Protein AF-A0A6G6SJK9-F1 (afdb_monomer_lite)

Structure (mmCIF, N/CA/C/O backbone):
data_AF-A0A6G6SJK9-F1
#
_entry.id   AF-A0A6G6SJK9-F1
#
loop_
_atom_site.group_PDB
_atom_site.id
_atom_site.type_symbol
_atom_site.label_atom_id
_atom_site.label_alt_id
_atom_site.label_comp_id
_atom_site.label_asym_id
_atom_site.label_entity_id
_atom_site.label_seq_id
_atom_site.pdbx_PDB_ins_code
_atom_site.Cartn_x
_atom_site.Cartn_y
_atom_site.Cartn_z
_atom_site.occupancy
_atom_site.B_iso_or_equiv
_atom_site.auth_seq_id
_atom_site.auth_comp_id
_atom_site.auth_asym_id
_atom_site.auth_atom_id
_atom_site.pdbx_PDB_model_num
ATOM 1 N N . MET A 1 1 ? 54.334 -7.057 37.866 1.00 41.31 1 MET A N 1
ATOM 2 C CA . MET A 1 1 ? 53.106 -7.374 37.100 1.00 41.31 1 MET A CA 1
ATOM 3 C C . MET A 1 1 ? 52.087 -6.266 37.340 1.00 41.31 1 MET A C 1
ATOM 5 O O . MET A 1 1 ? 51.627 -6.105 38.462 1.00 41.31 1 MET A O 1
ATOM 9 N N . ARG A 1 2 ? 51.846 -5.423 36.328 1.00 34.28 2 ARG A N 1
ATOM 10 C CA . ARG A 1 2 ? 50.983 -4.227 36.388 1.00 34.28 2 ARG A CA 1
ATOM 11 C C . ARG A 1 2 ? 49.515 -4.668 36.289 1.00 34.28 2 ARG A C 1
ATOM 13 O O . ARG A 1 2 ? 49.154 -5.308 35.308 1.00 34.28 2 ARG A O 1
ATOM 20 N N . LYS A 1 3 ? 48.688 -4.354 37.291 1.00 34.94 3 LYS A N 1
ATOM 21 C CA . LYS A 1 3 ? 47.237 -4.596 37.250 1.00 34.94 3 LYS A CA 1
ATOM 22 C C . LYS A 1 3 ? 46.576 -3.489 36.426 1.00 34.94 3 LYS A C 1
ATOM 24 O O . LYS A 1 3 ? 46.643 -2.326 36.810 1.00 34.94 3 LYS A O 1
ATOM 29 N N . VAL A 1 4 ? 45.975 -3.850 35.296 1.00 38.03 4 VAL A N 1
ATOM 30 C CA . VAL A 1 4 ? 45.120 -2.963 34.497 1.00 38.03 4 VAL A CA 1
ATOM 31 C C . VAL A 1 4 ? 43.689 -3.166 34.984 1.00 38.03 4 VAL A C 1
ATOM 33 O O . VAL A 1 4 ? 43.166 -4.274 34.910 1.00 38.03 4 VAL A O 1
ATOM 36 N N . ILE A 1 5 ? 43.081 -2.115 35.530 1.00 41.34 5 ILE A N 1
ATOM 37 C CA . ILE A 1 5 ? 41.662 -2.095 35.896 1.00 41.34 5 ILE A CA 1
ATOM 38 C C . ILE A 1 5 ? 40.905 -1.591 34.668 1.00 41.34 5 ILE A C 1
ATOM 40 O O . ILE A 1 5 ? 41.043 -0.432 34.285 1.00 41.34 5 ILE A O 1
ATOM 44 N N . LEU A 1 6 ? 40.151 -2.482 34.025 1.00 32.81 6 LEU A N 1
ATOM 45 C CA . LEU A 1 6 ? 39.285 -2.158 32.897 1.00 32.81 6 LEU A CA 1
ATOM 46 C C . LEU A 1 6 ? 37.947 -1.647 33.455 1.00 32.81 6 LEU A C 1
ATOM 48 O O . LEU A 1 6 ? 37.150 -2.425 33.974 1.00 32.81 6 LEU A O 1
ATOM 52 N N . ALA A 1 7 ? 37.721 -0.336 33.398 1.00 35.84 7 ALA A N 1
ATOM 53 C CA . ALA A 1 7 ? 36.437 0.263 33.743 1.00 35.84 7 ALA A CA 1
ATOM 54 C C . ALA A 1 7 ? 35.463 0.075 32.569 1.00 35.84 7 ALA A C 1
ATOM 56 O O . ALA A 1 7 ? 35.626 0.685 31.513 1.00 35.84 7 ALA A O 1
ATOM 57 N N . ILE A 1 8 ? 34.467 -0.793 32.745 1.00 38.72 8 ILE A N 1
ATOM 58 C CA . ILE A 1 8 ? 33.372 -0.978 31.789 1.00 38.72 8 ILE A CA 1
ATOM 59 C C . ILE A 1 8 ? 32.353 0.136 32.044 1.00 38.72 8 ILE A C 1
ATOM 61 O O . ILE A 1 8 ? 31.609 0.103 33.022 1.00 38.72 8 ILE A O 1
ATOM 65 N N . VAL A 1 9 ? 32.339 1.139 31.167 1.00 37.94 9 VAL A N 1
ATOM 66 C CA . VAL A 1 9 ? 31.280 2.151 31.115 1.00 37.94 9 VAL A CA 1
ATOM 67 C C . VAL A 1 9 ? 30.079 1.513 30.424 1.00 37.94 9 VAL A C 1
ATOM 69 O O . VAL A 1 9 ? 30.060 1.353 29.205 1.00 37.94 9 VAL A O 1
ATOM 72 N N . ILE A 1 10 ? 29.090 1.103 31.215 1.00 35.81 10 ILE A N 1
ATOM 73 C CA . ILE A 1 10 ? 27.803 0.620 30.713 1.00 35.81 10 ILE A CA 1
ATOM 74 C C . ILE A 1 10 ? 27.024 1.849 30.236 1.00 35.81 10 ILE A C 1
ATOM 76 O O . ILE A 1 10 ? 26.423 2.563 31.035 1.00 35.81 10 ILE A O 1
ATOM 80 N N . PHE A 1 11 ? 27.058 2.116 28.931 1.00 34.94 11 PHE A N 1
ATOM 81 C CA . PHE A 1 11 ? 26.089 3.002 28.293 1.00 34.94 11 PHE A CA 1
ATOM 82 C C . PHE A 1 11 ? 24.735 2.290 28.307 1.00 34.94 11 PHE A C 1
ATOM 84 O O . PHE A 1 11 ? 24.472 1.411 27.486 1.00 34.94 11 PHE A O 1
ATOM 91 N N . SER A 1 12 ? 23.878 2.648 29.261 1.00 33.53 12 SER A N 1
ATOM 92 C CA . SER A 1 12 ? 22.462 2.309 29.213 1.00 33.53 12 SER A CA 1
ATOM 93 C C . SER A 1 12 ? 21.830 3.043 28.030 1.00 33.53 12 SER A C 1
ATOM 95 O O . SER A 1 12 ? 21.446 4.209 28.110 1.00 33.53 12 SER A O 1
ATOM 97 N N . PHE A 1 13 ? 21.739 2.349 26.897 1.00 34.69 13 PHE A N 1
ATOM 98 C CA . PHE A 1 13 ? 20.818 2.709 25.829 1.00 34.69 13 PHE A CA 1
ATOM 99 C C . PHE A 1 13 ? 19.401 2.581 26.394 1.00 34.69 13 PHE A C 1
ATOM 101 O O . PHE A 1 13 ? 18.847 1.486 26.475 1.00 34.69 13 PHE A O 1
ATOM 108 N N . ASN A 1 14 ? 18.821 3.703 26.821 1.00 30.72 14 ASN A N 1
ATOM 109 C CA . ASN A 1 14 ? 17.384 3.804 27.030 1.00 30.72 14 ASN A CA 1
ATOM 110 C C . ASN A 1 14 ? 16.722 3.677 25.657 1.00 30.72 14 ASN A C 1
ATOM 112 O O . ASN A 1 14 ? 16.561 4.651 24.926 1.00 30.72 14 ASN A O 1
ATOM 116 N N . CYS A 1 15 ? 16.404 2.443 25.278 1.00 31.59 15 CYS A N 1
ATOM 117 C CA . CYS A 1 15 ? 15.493 2.174 24.187 1.00 31.59 15 CYS A CA 1
ATOM 118 C C . CYS A 1 15 ? 14.094 2.475 24.730 1.00 31.59 15 CYS A C 1
ATOM 120 O O . CYS A 1 15 ? 13.528 1.680 25.480 1.00 31.59 15 CYS A O 1
ATOM 122 N N . SER A 1 16 ? 13.574 3.665 24.437 1.00 31.55 16 SER A N 1
ATOM 123 C CA . SER A 1 16 ? 12.189 4.020 24.736 1.00 31.55 16 SER A CA 1
ATOM 124 C C . SER A 1 16 ? 11.279 3.170 23.851 1.00 31.55 16 SER A C 1
ATOM 126 O O . SER A 1 16 ? 10.910 3.574 22.751 1.00 31.55 16 SER A O 1
ATOM 128 N N . ALA A 1 17 ? 10.957 1.961 24.302 1.00 30.98 17 ALA A N 1
ATOM 129 C CA . ALA A 1 17 ? 9.869 1.192 23.731 1.00 30.98 17 ALA A CA 1
ATOM 130 C C . ALA A 1 17 ? 8.567 1.928 24.072 1.00 30.98 17 ALA A C 1
ATOM 132 O O . ALA A 1 17 ? 8.205 2.048 25.243 1.00 30.98 17 ALA A O 1
ATOM 133 N N . PHE A 1 18 ? 7.877 2.455 23.061 1.00 36.25 18 PHE A N 1
ATOM 134 C CA . PHE A 1 18 ? 6.488 2.866 23.220 1.00 36.25 18 PHE A CA 1
ATOM 135 C C . PHE A 1 18 ? 5.678 1.593 23.480 1.00 36.25 18 PHE A C 1
ATOM 137 O O . PHE A 1 18 ? 5.409 0.820 22.564 1.00 36.25 18 PHE A O 1
ATOM 144 N N . ALA A 1 19 ? 5.367 1.326 24.747 1.00 40.12 19 ALA A N 1
ATOM 145 C CA . ALA A 1 19 ? 4.437 0.273 25.110 1.00 40.12 19 ALA A CA 1
ATOM 146 C C . ALA A 1 19 ? 3.032 0.760 24.746 1.00 40.12 19 ALA A C 1
ATOM 148 O O . ALA A 1 19 ? 2.456 1.586 25.452 1.00 40.12 19 ALA A O 1
ATOM 149 N N . TYR A 1 20 ? 2.507 0.289 23.616 1.00 56.34 20 TYR A N 1
ATOM 150 C CA . TYR A 1 20 ? 1.076 0.358 23.349 1.00 56.34 20 TYR A CA 1
ATOM 151 C C . TYR A 1 20 ? 0.353 -0.399 24.469 1.00 56.34 20 TYR A C 1
ATOM 153 O O . TYR A 1 20 ? 0.712 -1.537 24.776 1.00 56.34 20 TYR A O 1
ATOM 161 N N . GLY A 1 21 ? -0.583 0.268 25.142 1.00 64.88 21 GLY A N 1
ATOM 162 C CA . GLY A 1 21 ? -1.246 -0.272 26.324 1.00 64.88 21 GLY A CA 1
ATOM 163 C C . GLY A 1 21 ? -2.522 -1.013 25.948 1.00 64.88 21 GLY A C 1
ATOM 164 O O . GLY A 1 21 ? -3.333 -0.502 25.176 1.00 64.88 21 GLY A O 1
ATOM 165 N N . GLU A 1 22 ? -2.736 -2.201 26.510 1.00 77.62 22 GLU A N 1
ATOM 166 C CA . GLU A 1 22 ? -4.075 -2.797 26.526 1.00 77.62 22 GLU A CA 1
ATOM 167 C C . GLU A 1 22 ? -5.001 -1.934 27.399 1.00 77.62 22 GLU A C 1
ATOM 169 O O . GLU A 1 22 ? -4.618 -1.506 28.494 1.00 77.62 22 GLU A O 1
ATOM 174 N N . LEU A 1 23 ? -6.224 -1.669 26.927 1.00 84.56 23 LEU A N 1
ATOM 175 C CA . LEU A 1 23 ? -7.220 -0.931 27.708 1.00 84.56 23 LEU A CA 1
ATOM 176 C C . LEU A 1 23 ? -7.723 -1.771 28.887 1.00 84.56 23 LEU A C 1
ATOM 178 O O . LEU A 1 23 ? -7.929 -2.981 28.781 1.00 84.56 23 LEU A O 1
ATOM 182 N N . SER A 1 24 ? -7.972 -1.120 30.026 1.00 87.62 24 SER A N 1
ATOM 183 C CA . SER A 1 24 ? -8.578 -1.806 31.165 1.00 87.62 24 SER A CA 1
ATOM 184 C C . SER A 1 24 ? -10.028 -2.190 30.850 1.00 87.62 24 SER A C 1
ATOM 186 O O . SER A 1 24 ? -10.717 -1.498 30.102 1.00 87.62 24 SER A O 1
ATOM 188 N N . LYS A 1 25 ? -10.548 -3.246 31.492 1.00 88.62 25 LYS A N 1
ATOM 189 C CA . LYS A 1 25 ? -11.962 -3.649 31.337 1.00 88.62 25 LYS A CA 1
ATOM 190 C C . LYS A 1 25 ? -12.940 -2.498 31.591 1.00 88.62 25 LYS A C 1
ATOM 192 O O . LYS A 1 25 ? -13.966 -2.416 30.933 1.00 88.62 25 LYS A O 1
ATOM 197 N N . LYS A 1 26 ? -12.612 -1.609 32.535 1.00 90.44 26 LYS A N 1
ATOM 198 C CA . LYS A 1 26 ? -13.431 -0.437 32.857 1.00 90.44 26 LYS A CA 1
ATOM 199 C C . LYS A 1 26 ? -13.466 0.562 31.698 1.00 90.44 26 LYS A C 1
ATOM 201 O O . LYS A 1 26 ? -14.526 1.104 31.407 1.00 90.44 26 LYS A O 1
ATOM 206 N N . ASP A 1 27 ? -12.325 0.802 31.059 1.00 90.75 27 ASP A N 1
ATOM 207 C CA . ASP A 1 27 ? -12.237 1.741 29.940 1.00 90.75 27 ASP A CA 1
ATOM 208 C C . ASP A 1 27 ? -12.908 1.170 28.688 1.00 90.75 27 ASP A C 1
ATOM 210 O O . ASP A 1 27 ? -13.586 1.906 27.978 1.00 90.75 27 ASP A O 1
ATOM 214 N N . ILE A 1 28 ? -12.797 -0.145 28.464 1.00 90.75 28 ILE A N 1
ATOM 215 C CA . ILE A 1 28 ? -13.530 -0.841 27.395 1.00 90.75 28 ILE A CA 1
ATOM 216 C C . ILE A 1 28 ? -15.040 -0.704 27.614 1.00 90.75 28 ILE A C 1
ATOM 218 O O . ILE A 1 28 ? -15.741 -0.281 26.703 1.00 90.75 28 ILE A O 1
ATOM 222 N N . SER A 1 29 ? -15.541 -0.952 28.830 1.00 91.19 29 SER A N 1
ATOM 223 C CA . SER A 1 29 ? -16.964 -0.757 29.141 1.00 91.19 29 SER A CA 1
ATOM 224 C C . SER A 1 29 ? -17.436 0.678 28.881 1.00 91.19 29 SER A C 1
ATOM 226 O O . SER A 1 29 ? -18.483 0.866 28.274 1.00 91.19 29 SER A O 1
ATOM 228 N N . TRP A 1 30 ? -16.657 1.693 29.273 1.00 92.31 30 TRP A N 1
ATOM 229 C CA . TRP A 1 30 ? -16.984 3.093 28.967 1.00 92.31 30 TRP A CA 1
ATOM 230 C C . TRP A 1 30 ? -17.003 3.382 27.456 1.00 92.31 30 TRP A C 1
ATOM 232 O O . TRP A 1 30 ? -17.869 4.123 26.988 1.00 92.31 30 TRP A O 1
ATOM 242 N N . LEU A 1 31 ? -16.078 2.804 26.681 1.00 91.56 31 LEU A N 1
ATOM 243 C CA . LEU A 1 31 ? -16.088 2.924 25.222 1.00 91.56 31 LEU A CA 1
ATOM 244 C C . LEU A 1 31 ? -17.334 2.266 24.618 1.00 91.56 31 LEU A C 1
ATOM 246 O O . LEU A 1 31 ? -17.995 2.878 23.788 1.00 91.56 31 LEU A O 1
ATOM 250 N N . GLU A 1 32 ? -17.686 1.056 25.050 1.00 91.31 32 GLU A N 1
ATOM 251 C CA . GLU A 1 32 ? -18.841 0.298 24.547 1.00 91.31 32 GLU A CA 1
ATOM 252 C C . GLU A 1 32 ? -20.202 0.906 24.940 1.00 91.31 32 GLU A C 1
ATOM 254 O O . GLU A 1 32 ? -21.212 0.645 24.281 1.00 91.31 32 GLU A O 1
ATOM 259 N N . GLU A 1 33 ? -20.251 1.752 25.975 1.00 91.94 33 GLU A N 1
ATOM 260 C CA . GLU A 1 33 ? -21.429 2.567 26.312 1.00 91.94 33 GLU A CA 1
ATOM 261 C C . GLU A 1 33 ? -21.713 3.649 25.254 1.00 91.94 33 GLU A C 1
ATOM 263 O O . GLU A 1 33 ? -22.857 4.088 25.098 1.00 91.94 33 GLU A O 1
ATOM 268 N N . GLN A 1 34 ? -20.699 4.061 24.486 1.00 90.44 34 GLN A N 1
ATOM 269 C CA . GLN A 1 34 ? -20.859 5.014 23.393 1.00 90.44 34 GLN A CA 1
ATOM 270 C C . GLN A 1 34 ? -21.514 4.315 22.200 1.00 90.44 34 GLN A C 1
ATOM 272 O O . GLN A 1 34 ? -20.924 3.425 21.585 1.00 90.44 34 GLN A O 1
ATOM 277 N N . LYS A 1 35 ? -22.716 4.760 21.806 1.00 89.81 35 LYS A N 1
ATOM 278 C CA . LYS A 1 35 ? -23.461 4.161 20.682 1.00 89.81 35 LYS A CA 1
ATOM 279 C C . LYS A 1 35 ? -22.603 4.037 19.414 1.00 89.81 35 LYS A C 1
ATOM 281 O O . LYS A 1 35 ? -22.606 2.993 18.777 1.00 89.81 35 LYS A O 1
ATOM 286 N N . VAL A 1 36 ? -21.826 5.076 19.100 1.00 87.88 36 VAL A N 1
ATOM 287 C CA . VAL A 1 36 ? -20.956 5.107 17.915 1.00 87.88 36 VAL A CA 1
ATOM 288 C C . VAL A 1 36 ? -19.880 4.015 17.931 1.00 87.88 36 VAL A C 1
ATOM 290 O O . VAL A 1 36 ? -19.518 3.522 16.875 1.00 87.88 36 VAL A O 1
ATOM 293 N N . ILE A 1 37 ? -19.393 3.604 19.105 1.00 90.50 37 ILE A N 1
ATOM 294 C CA . ILE A 1 37 ? -18.411 2.519 19.239 1.00 90.50 37 ILE A CA 1
ATOM 295 C C . ILE A 1 37 ? -19.103 1.162 19.183 1.00 90.50 37 ILE A C 1
ATOM 297 O O . ILE A 1 37 ? -18.624 0.247 18.518 1.00 90.50 37 ILE A O 1
ATOM 301 N N . LYS A 1 38 ? -20.258 1.044 19.844 1.00 88.94 38 LYS A N 1
ATOM 302 C CA . LYS A 1 38 ? -21.067 -0.174 19.821 1.00 88.94 38 LYS A CA 1
ATOM 303 C C . LYS A 1 38 ? -21.491 -0.560 18.402 1.00 88.94 38 LYS A C 1
ATOM 305 O O . LYS A 1 38 ? -21.466 -1.741 18.073 1.00 88.94 38 LYS A O 1
ATOM 310 N N . ASP A 1 39 ? -21.839 0.427 17.579 1.00 89.38 39 ASP A N 1
ATOM 311 C CA . ASP A 1 39 ? -22.255 0.219 16.190 1.00 89.38 39 ASP A CA 1
ATOM 312 C C . ASP A 1 39 ? -21.095 -0.286 15.298 1.00 89.38 39 ASP A C 1
ATOM 314 O O . ASP A 1 39 ? -21.356 -0.955 14.306 1.00 89.38 39 ASP A O 1
ATOM 318 N N . ILE A 1 40 ? -19.823 -0.043 15.660 1.00 90.50 40 ILE A N 1
ATOM 319 C CA . ILE A 1 40 ? -18.649 -0.576 14.928 1.00 90.50 40 ILE A CA 1
ATOM 320 C C . ILE A 1 40 ? -18.458 -2.075 15.192 1.00 90.50 40 ILE A C 1
ATOM 322 O O . ILE A 1 40 ? -18.025 -2.810 14.308 1.00 90.50 40 ILE A O 1
ATOM 326 N N . GLY A 1 41 ? -18.740 -2.528 16.419 1.00 89.12 41 GLY A N 1
ATOM 327 C CA . GLY A 1 41 ? -18.549 -3.925 16.815 1.00 89.12 41 GLY A CA 1
ATOM 328 C C . GLY A 1 41 ? -17.081 -4.370 16.842 1.00 89.12 41 GLY A C 1
ATOM 329 O O . GLY A 1 41 ? -16.765 -5.437 16.319 1.00 89.12 41 GLY A O 1
ATOM 330 N N . CYS A 1 42 ? -16.195 -3.553 17.424 1.00 92.50 42 CYS A N 1
ATOM 331 C CA . CYS A 1 42 ? -14.778 -3.889 17.602 1.00 92.50 42 CYS A CA 1
ATOM 332 C C . CYS A 1 42 ? -14.586 -5.141 18.467 1.00 92.50 42 CYS A C 1
ATOM 334 O O . CYS A 1 42 ? -15.198 -5.277 19.523 1.00 92.50 42 CYS A O 1
ATOM 336 N N . GLU A 1 43 ? -13.701 -6.038 18.037 1.00 94.06 43 GLU A N 1
ATOM 337 C CA . GLU A 1 43 ? -13.324 -7.223 18.809 1.00 94.06 43 GLU A CA 1
ATOM 338 C C . GLU A 1 43 ? -12.187 -6.955 19.795 1.00 94.06 43 GLU A C 1
ATOM 340 O O . GLU A 1 43 ? -12.115 -7.628 20.818 1.00 94.06 43 GLU A O 1
ATOM 345 N N . ASP A 1 44 ? -11.327 -5.978 19.499 1.00 93.44 44 ASP A N 1
ATOM 346 C CA . ASP A 1 44 ? -10.208 -5.578 20.351 1.00 93.44 44 ASP A CA 1
ATOM 347 C C . ASP A 1 44 ? -10.080 -4.060 20.461 1.00 93.44 44 ASP A C 1
ATOM 349 O O . ASP A 1 44 ? -10.524 -3.300 19.595 1.00 93.44 44 ASP A O 1
ATOM 353 N N . TYR A 1 45 ? -9.379 -3.636 21.512 1.00 92.75 45 TYR A N 1
ATOM 354 C CA . TYR A 1 45 ? -9.147 -2.240 21.837 1.00 92.75 45 TYR A CA 1
ATOM 355 C C . TYR A 1 45 ? -7.682 -1.995 22.201 1.00 92.75 45 TYR A C 1
ATOM 357 O O . TYR A 1 45 ? -7.129 -2.670 23.071 1.00 92.75 45 TYR A O 1
ATOM 365 N N . VAL A 1 46 ? -7.069 -0.994 21.570 1.00 92.25 46 VAL A N 1
ATOM 366 C CA . VAL A 1 46 ? -5.677 -0.593 21.819 1.00 92.25 46 VAL A CA 1
ATOM 367 C C . VAL A 1 46 ? -5.640 0.856 22.287 1.00 92.25 46 VAL A C 1
ATOM 369 O O . VAL A 1 46 ? -6.202 1.737 21.634 1.00 92.25 46 VAL A O 1
ATOM 372 N N . ASP A 1 47 ? -4.952 1.116 23.399 1.00 90.38 47 ASP A N 1
ATOM 373 C CA . ASP A 1 47 ? -4.682 2.470 23.868 1.00 90.38 47 ASP A CA 1
ATOM 374 C C . ASP A 1 47 ? -3.350 2.973 23.322 1.00 90.38 47 ASP A C 1
ATOM 376 O O . ASP A 1 47 ? -2.273 2.491 23.689 1.00 90.38 47 ASP A O 1
ATOM 380 N N . ILE A 1 48 ? -3.425 3.979 22.458 1.00 88.06 48 ILE A N 1
ATOM 381 C CA . ILE A 1 48 ? -2.246 4.708 21.984 1.00 88.06 48 ILE A CA 1
ATOM 382 C C . ILE A 1 48 ? -2.248 6.157 22.471 1.00 88.06 48 ILE A C 1
ATOM 384 O O . ILE A 1 48 ? -1.448 6.976 22.019 1.00 88.06 48 ILE A O 1
ATOM 388 N N . SER A 1 49 ? -3.152 6.489 23.391 1.00 84.50 49 SER A N 1
ATOM 389 C CA . SER A 1 49 ? -3.218 7.806 24.000 1.00 84.50 49 SER A CA 1
ATOM 390 C C . SER A 1 49 ? -2.340 7.898 25.244 1.00 84.50 49 SER A C 1
ATOM 392 O O . SER A 1 49 ? -2.148 6.935 25.980 1.00 84.50 49 SER A O 1
ATOM 394 N N . SER A 1 50 ? -1.819 9.093 25.514 1.00 79.06 50 SER A N 1
ATOM 395 C CA . SER A 1 50 ? -1.004 9.369 26.703 1.00 79.06 50 SER A CA 1
ATOM 396 C C . SER A 1 50 ? -1.837 9.690 27.952 1.00 79.06 50 SER A C 1
ATOM 398 O O . SER A 1 50 ? -1.278 9.925 29.025 1.00 79.06 50 SER A O 1
ATOM 400 N N . SER A 1 51 ? -3.168 9.712 27.838 1.00 78.94 51 SER A N 1
ATOM 401 C CA . SER A 1 51 ? -4.058 10.071 28.943 1.00 78.94 51 SER A CA 1
ATOM 402 C C . SER A 1 51 ? -4.198 8.940 29.961 1.00 78.94 51 SER A C 1
ATOM 404 O O . SER A 1 51 ? -4.553 7.819 29.614 1.00 78.94 51 SER A O 1
ATOM 406 N N . SER A 1 52 ? -4.018 9.237 31.246 1.00 75.12 52 SER A N 1
ATOM 407 C CA . SER A 1 52 ? -4.253 8.279 32.335 1.00 75.12 52 SER A CA 1
ATOM 408 C C . SER A 1 52 ? -5.724 8.166 32.752 1.00 75.12 52 SER A C 1
ATOM 410 O O . SER A 1 52 ? -6.085 7.242 33.480 1.00 75.12 52 SER A O 1
ATOM 412 N N . LYS A 1 53 ? -6.587 9.094 32.313 1.00 79.38 53 LYS A N 1
ATOM 413 C CA . LYS A 1 53 ? -8.010 9.121 32.667 1.00 79.38 53 LYS A CA 1
ATOM 414 C C . LYS A 1 53 ? -8.867 9.141 31.409 1.00 79.38 53 LYS A C 1
ATOM 416 O O . LYS A 1 53 ? -8.888 10.134 30.685 1.00 79.38 53 LYS A O 1
ATOM 421 N N . LYS A 1 54 ? -9.606 8.056 31.188 1.00 83.19 54 LYS A N 1
ATOM 422 C CA . LYS A 1 54 ? -10.540 7.912 30.070 1.00 83.19 54 LYS A CA 1
ATOM 423 C C . LYS A 1 54 ? -11.934 8.363 30.496 1.00 83.19 54 LYS A C 1
ATOM 425 O O . LYS A 1 54 ? -12.495 7.831 31.452 1.00 83.19 54 LYS A O 1
ATOM 430 N N . SER A 1 55 ? -12.447 9.412 29.862 1.00 83.50 55 SER A N 1
ATOM 431 C CA . SER A 1 55 ? -13.785 9.950 30.133 1.00 83.50 55 SER A CA 1
ATOM 432 C C . SER A 1 55 ? -14.180 10.986 29.088 1.00 83.50 55 SER A C 1
ATOM 434 O O . SER A 1 55 ? -13.312 11.699 28.591 1.00 83.50 55 SER A O 1
ATOM 436 N N . GLY A 1 56 ? -15.482 11.153 28.862 1.00 85.56 56 GLY A N 1
ATOM 437 C CA . GLY A 1 56 ? -16.037 12.152 27.946 1.00 85.56 56 GLY A CA 1
ATOM 438 C C . GLY A 1 56 ? -16.620 11.524 26.685 1.00 85.56 56 GLY A C 1
ATOM 439 O O . GLY A 1 56 ? -16.862 10.318 26.649 1.00 85.56 56 GLY A O 1
ATOM 440 N N . ASP A 1 57 ? -16.846 12.359 25.676 1.00 85.81 57 ASP A N 1
ATOM 441 C CA . ASP A 1 57 ? -17.361 11.923 24.380 1.00 85.81 57 ASP A CA 1
ATOM 442 C C . ASP A 1 57 ? -16.229 11.394 23.497 1.00 85.81 57 ASP A C 1
ATOM 444 O O . ASP A 1 57 ? -15.094 11.885 23.534 1.00 85.81 57 ASP A O 1
ATOM 448 N N . VAL A 1 58 ? -16.561 10.399 22.676 1.00 91.50 58 VAL A N 1
ATOM 449 C CA . VAL A 1 58 ? -15.631 9.758 21.746 1.00 91.50 58 VAL A CA 1
ATOM 450 C C . VAL A 1 58 ? -16.108 10.003 20.326 1.00 91.50 58 VAL A C 1
ATOM 452 O O . VAL A 1 58 ? -17.253 9.720 19.977 1.00 91.50 58 VAL A O 1
ATOM 455 N N . SER A 1 59 ? -15.212 10.526 19.499 1.00 92.38 59 SER A N 1
ATOM 456 C CA . SER A 1 59 ? -15.446 10.663 18.062 1.00 92.38 59 SER A CA 1
ATOM 457 C C . SER A 1 59 ? -14.890 9.458 17.309 1.00 92.38 59 SER A C 1
ATOM 459 O O . SER A 1 59 ? -13.905 8.851 17.723 1.00 92.38 59 SER A O 1
ATOM 461 N N . VAL A 1 60 ? -15.516 9.108 16.192 1.00 91.31 60 VAL A N 1
ATOM 462 C CA . VAL A 1 60 ? -15.045 8.042 15.304 1.00 91.31 60 VAL A CA 1
ATOM 463 C C . VAL A 1 60 ? -14.830 8.657 13.939 1.00 91.31 60 VAL A C 1
ATOM 465 O O . VAL A 1 60 ? -15.691 9.386 13.444 1.00 91.31 60 VAL A O 1
ATOM 468 N N . ASN A 1 61 ? -13.675 8.383 13.346 1.00 86.44 61 ASN A N 1
ATOM 469 C CA . ASN A 1 61 ? -13.410 8.831 11.989 1.00 86.44 61 ASN A CA 1
ATOM 470 C C . ASN A 1 61 ? -14.272 8.037 11.004 1.00 86.44 61 ASN A C 1
ATOM 472 O O . ASN A 1 61 ? -14.386 6.816 11.118 1.00 86.44 61 ASN A O 1
ATOM 476 N N . GLU A 1 62 ? -14.879 8.723 10.036 1.00 90.44 62 GLU A N 1
ATOM 477 C CA . GLU A 1 62 ? -15.691 8.050 9.026 1.00 90.44 62 GLU A CA 1
ATOM 478 C C . GLU A 1 62 ? -14.830 7.078 8.208 1.00 90.44 62 GLU A C 1
ATOM 480 O O . GLU A 1 62 ? -13.733 7.425 7.768 1.00 90.44 62 GLU A O 1
ATOM 485 N N . SER A 1 63 ? -15.344 5.866 7.981 1.00 94.38 63 SER A N 1
ATOM 486 C CA . SER A 1 63 ? -14.675 4.909 7.103 1.00 94.38 63 SER A CA 1
ATOM 487 C C . SER A 1 63 ? -14.680 5.395 5.652 1.00 94.38 63 SER A C 1
ATOM 489 O O . SER A 1 63 ? -15.721 5.814 5.141 1.00 94.38 63 SER A O 1
ATOM 491 N N . VAL A 1 64 ? -13.552 5.264 4.952 1.00 96.31 64 VAL A N 1
ATOM 492 C CA . VAL A 1 64 ? -13.443 5.504 3.501 1.00 96.31 64 VAL A CA 1
ATOM 493 C C . VAL A 1 64 ? -13.987 4.343 2.663 1.00 96.31 64 VAL A C 1
ATOM 495 O O . VAL A 1 64 ? -14.029 4.435 1.436 1.00 96.31 64 VAL A O 1
ATOM 498 N N . PHE A 1 65 ? -14.424 3.254 3.300 1.00 96.62 65 PHE A N 1
ATOM 499 C CA . PHE A 1 65 ? -14.920 2.053 2.633 1.00 96.62 65 PHE A CA 1
ATOM 500 C C . PHE A 1 65 ? -16.431 1.888 2.773 1.00 96.62 65 PHE A C 1
ATOM 502 O O . PHE A 1 65 ? -17.040 2.246 3.777 1.00 96.62 65 PHE A O 1
ATOM 509 N N . LYS A 1 66 ? -17.051 1.301 1.747 1.00 94.75 66 LYS A N 1
ATOM 510 C CA . LYS A 1 66 ? -18.485 0.977 1.691 1.00 94.75 66 LYS A CA 1
ATOM 511 C C . LYS A 1 66 ? -18.878 -0.133 2.668 1.00 94.75 66 LYS A C 1
ATOM 513 O O . LYS A 1 66 ? -20.049 -0.243 3.013 1.00 94.75 66 LYS A O 1
ATOM 518 N N . LYS A 1 67 ? -17.923 -0.985 3.046 1.00 92.38 67 LYS A N 1
ATOM 519 C CA . LYS A 1 67 ? -18.128 -2.134 3.930 1.00 92.38 67 LYS A CA 1
ATOM 520 C C . LYS A 1 67 ? -17.402 -1.917 5.246 1.00 92.38 67 LYS A C 1
ATOM 522 O O . LYS A 1 67 ? -16.275 -1.439 5.253 1.00 92.38 67 LYS A O 1
ATOM 527 N N . GLU A 1 68 ? -18.023 -2.382 6.321 1.00 88.81 68 GLU A N 1
ATOM 528 C CA . GLU A 1 68 ? -17.414 -2.448 7.655 1.00 88.81 68 GLU A CA 1
ATOM 529 C C . GLU A 1 68 ? -16.292 -3.493 7.728 1.00 88.81 68 GLU A C 1
ATOM 531 O O . GLU A 1 68 ? -15.370 -3.352 8.522 1.00 88.81 68 GLU A O 1
ATOM 536 N N . ARG A 1 69 ? -16.350 -4.528 6.876 1.00 93.19 69 ARG A N 1
ATOM 537 C CA . ARG A 1 69 ? -15.297 -5.539 6.718 1.00 93.19 69 ARG A CA 1
ATOM 538 C C . ARG A 1 69 ? -14.981 -5.768 5.252 1.00 93.19 69 ARG A C 1
ATOM 540 O O . ARG A 1 69 ? -15.872 -6.055 4.445 1.00 93.19 69 ARG A O 1
ATOM 547 N N . ILE A 1 70 ? -13.711 -5.628 4.914 1.00 95.19 70 ILE A N 1
ATOM 548 C CA . ILE A 1 70 ? -13.178 -5.778 3.564 1.00 95.19 70 ILE A CA 1
ATOM 549 C C . ILE A 1 70 ? -12.757 -7.228 3.331 1.00 95.19 70 ILE A C 1
ATOM 551 O O . ILE A 1 70 ? -12.986 -7.757 2.241 1.00 95.19 70 ILE A O 1
ATOM 555 N N . PHE A 1 71 ? -12.188 -7.882 4.346 1.00 95.00 71 PHE A N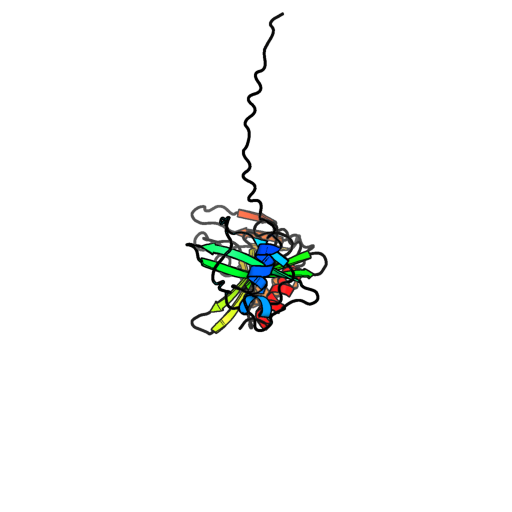 1
ATOM 556 C CA . PHE A 1 71 ? -11.654 -9.235 4.241 1.00 95.00 71 PHE A CA 1
ATOM 557 C C . PHE A 1 71 ? -12.532 -10.259 4.960 1.00 95.00 71 PHE A C 1
ATOM 559 O O . PHE A 1 71 ? -13.155 -10.000 5.990 1.00 95.00 71 PHE A O 1
ATOM 566 N N . ASN A 1 72 ? -12.548 -11.480 4.428 1.00 90.25 72 ASN A N 1
ATOM 567 C CA . ASN A 1 72 ? -13.185 -12.605 5.101 1.00 90.25 72 ASN A CA 1
ATOM 568 C C . ASN A 1 72 ? -12.336 -13.042 6.299 1.00 90.25 72 ASN A C 1
ATOM 570 O O . ASN A 1 72 ? -11.120 -13.163 6.176 1.00 90.25 72 ASN A O 1
ATOM 574 N N . LYS A 1 73 ? -12.984 -13.367 7.425 1.00 90.19 73 LYS A N 1
ATOM 575 C CA . LYS A 1 73 ? -12.306 -13.794 8.667 1.00 90.19 73 LYS A CA 1
ATOM 576 C C . LYS A 1 73 ? -11.270 -12.771 9.161 1.00 90.19 73 LYS A C 1
ATOM 578 O O . LYS A 1 73 ? -10.184 -13.144 9.600 1.00 90.19 73 LYS A O 1
ATOM 583 N N . SER A 1 74 ? -11.616 -11.493 9.072 1.00 95.56 74 SER A N 1
ATOM 584 C CA . SER A 1 74 ? -10.867 -10.405 9.687 1.00 95.56 74 SER A CA 1
ATOM 585 C C . SER A 1 74 ? -11.327 -10.131 11.113 1.00 95.56 74 SER A C 1
ATOM 587 O O . SER A 1 74 ? -12.350 -10.646 11.571 1.00 95.56 74 SER A O 1
ATOM 589 N N . LYS A 1 75 ? -10.559 -9.288 11.788 1.00 95.62 75 LYS A N 1
ATOM 590 C CA . LYS A 1 75 ? -10.813 -8.750 13.113 1.00 95.62 75 LYS A CA 1
ATOM 591 C C . LYS A 1 75 ? -10.813 -7.229 13.030 1.00 95.62 75 LYS A C 1
ATOM 593 O O . LYS A 1 75 ? -9.925 -6.660 12.405 1.00 95.62 75 LYS A O 1
ATOM 598 N N . VAL A 1 76 ? -11.777 -6.573 13.658 1.00 95.50 76 VAL A N 1
ATOM 599 C CA . VAL A 1 76 ? -11.853 -5.116 13.748 1.00 95.50 76 VAL A CA 1
ATOM 600 C C . VAL A 1 76 ? -11.298 -4.679 15.102 1.00 95.50 76 VAL A C 1
ATOM 602 O O . VAL A 1 76 ? -11.741 -5.123 16.160 1.00 95.50 76 VAL A O 1
ATOM 605 N N . VAL A 1 77 ? -10.290 -3.816 15.070 1.00 95.12 77 VAL A N 1
ATOM 606 C CA . VAL A 1 77 ? -9.560 -3.328 16.240 1.00 95.12 77 VAL A CA 1
ATOM 607 C C . VAL A 1 77 ? -9.748 -1.817 16.343 1.00 95.12 77 VAL A C 1
ATOM 609 O O . VAL A 1 77 ? -9.465 -1.064 15.407 1.00 95.12 77 VAL A O 1
ATOM 612 N N . CYS A 1 78 ? -10.219 -1.366 17.500 1.00 94.06 78 CYS A N 1
ATOM 613 C CA . CYS A 1 78 ? -10.431 0.040 17.818 1.00 94.06 78 CYS A CA 1
ATOM 614 C C . CYS A 1 78 ? -9.180 0.631 18.488 1.00 94.06 78 CYS A C 1
ATOM 616 O O . CYS A 1 78 ? -8.829 0.263 19.609 1.00 94.06 78 CYS A O 1
ATOM 618 N N . TYR A 1 79 ? -8.536 1.600 17.839 1.00 93.44 79 TYR A N 1
ATOM 619 C CA . TYR A 1 79 ? -7.389 2.326 18.389 1.00 93.44 79 TYR A CA 1
ATOM 620 C C . TYR A 1 79 ? -7.845 3.642 19.011 1.00 93.44 79 TYR A C 1
ATOM 622 O O . TYR A 1 79 ? -8.260 4.560 18.299 1.00 93.44 79 TYR A O 1
ATOM 630 N N . LEU A 1 80 ? -7.747 3.740 20.337 1.00 92.81 80 LEU A N 1
ATOM 631 C CA . LEU A 1 80 ? -8.075 4.942 21.089 1.00 92.81 80 LEU A CA 1
ATOM 632 C C . LEU A 1 80 ? -6.898 5.920 21.077 1.00 92.81 80 LEU A C 1
ATOM 634 O O . LEU A 1 80 ? -5.796 5.615 21.530 1.00 92.81 80 LEU A O 1
ATOM 638 N N . THR A 1 81 ? -7.166 7.133 20.612 1.00 91.62 81 THR A N 1
ATOM 639 C CA . THR A 1 81 ? -6.254 8.278 20.664 1.00 91.62 81 THR A CA 1
ATOM 640 C C . THR A 1 81 ? -6.874 9.392 21.494 1.00 91.62 81 THR A C 1
ATOM 642 O O . THR A 1 81 ? -8.094 9.477 21.636 1.00 91.62 81 THR A O 1
ATOM 645 N N . GLU A 1 82 ? -6.032 10.271 22.024 1.00 90.62 82 GLU A N 1
ATOM 646 C CA . GLU A 1 82 ? -6.462 11.479 22.717 1.00 90.62 82 GLU A CA 1
ATOM 647 C C . GLU A 1 82 ? -5.620 12.647 22.223 1.00 90.62 82 GLU A C 1
ATOM 649 O O . GLU A 1 82 ? -4.399 12.533 22.081 1.00 90.62 82 GLU A O 1
ATOM 654 N N . LYS A 1 83 ? -6.288 13.757 21.926 1.00 87.00 83 LYS A N 1
ATOM 655 C CA . LYS A 1 83 ? -5.640 15.016 21.586 1.00 87.00 83 LYS A CA 1
ATOM 656 C C . LYS A 1 83 ? -6.421 16.161 22.212 1.00 87.00 83 LYS A C 1
ATOM 658 O O . LYS A 1 83 ? -7.597 16.344 21.906 1.00 87.00 83 LYS A O 1
ATOM 663 N N . GLU A 1 84 ? -5.750 16.955 23.042 1.00 85.75 84 GLU A N 1
ATOM 664 C CA . GLU A 1 84 ? -6.316 18.164 23.664 1.00 85.75 84 GLU A CA 1
ATOM 665 C C . GLU A 1 84 ? -7.619 17.895 24.448 1.00 85.75 84 GLU A C 1
ATOM 667 O O . GLU A 1 84 ? -8.593 18.643 24.375 1.00 85.75 84 GLU A O 1
ATOM 672 N N . GLY A 1 85 ? -7.648 16.794 25.195 1.00 84.25 85 GLY A N 1
ATOM 673 C CA . GLY A 1 85 ? -8.773 16.319 25.995 1.00 84.25 85 GLY A CA 1
ATOM 674 C C . GLY A 1 85 ? -9.874 15.619 25.199 1.00 84.25 85 GLY A C 1
ATOM 675 O O . GLY A 1 85 ? -10.894 15.260 25.784 1.00 84.25 85 GLY A O 1
ATOM 676 N N . LYS A 1 86 ? -9.707 15.436 23.883 1.00 89.12 86 LYS A N 1
ATOM 677 C CA . LYS A 1 86 ? -10.713 14.817 23.012 1.00 89.12 86 LYS A CA 1
ATOM 678 C C . LYS A 1 86 ? -10.283 13.422 22.602 1.00 89.12 86 LYS A C 1
ATOM 680 O O . LYS A 1 86 ? -9.218 13.246 22.010 1.00 89.12 86 LYS A O 1
ATOM 685 N N . PHE A 1 87 ? -11.142 12.448 22.879 1.00 92.31 87 PHE A N 1
ATOM 686 C CA . PHE A 1 87 ? -10.926 11.067 22.480 1.00 92.31 87 PHE A CA 1
ATOM 687 C C . PHE A 1 87 ? -11.429 10.824 21.057 1.00 92.31 87 PHE A C 1
ATOM 689 O O . PHE A 1 87 ? -12.527 11.249 20.675 1.00 92.31 87 PHE A O 1
ATOM 696 N N . SER A 1 88 ? -10.624 10.118 20.267 1.00 93.06 88 SER A N 1
ATOM 697 C CA . SER A 1 88 ? -11.041 9.632 18.957 1.00 93.06 88 SER A CA 1
ATOM 698 C C . SER A 1 88 ? -10.617 8.190 18.736 1.00 93.06 88 SER A C 1
ATOM 700 O O . SER A 1 88 ? -9.554 7.769 19.200 1.00 93.06 88 SER A O 1
ATOM 702 N N . VAL A 1 89 ? -11.454 7.439 18.031 1.00 93.31 89 VAL A N 1
ATOM 703 C CA . VAL A 1 89 ? -11.196 6.049 17.673 1.00 93.31 89 VAL A CA 1
ATOM 704 C C . VAL A 1 89 ? -10.920 5.947 16.181 1.00 93.31 89 VAL A C 1
ATOM 706 O O . VAL A 1 89 ? -11.696 6.418 15.348 1.00 93.31 89 VAL A O 1
ATOM 709 N N . SER A 1 90 ? -9.793 5.315 15.860 1.00 93.62 90 SER A N 1
ATOM 710 C CA . SER A 1 90 ? -9.491 4.838 14.512 1.00 93.62 90 SER A CA 1
ATOM 711 C C . SER A 1 90 ? -9.781 3.348 14.428 1.00 93.62 90 SER A C 1
ATOM 713 O O . SER A 1 90 ? -9.431 2.594 15.334 1.00 93.62 90 SER A O 1
ATOM 715 N N . VAL A 1 91 ? -10.416 2.935 13.338 1.00 95.62 91 VAL A N 1
ATOM 716 C CA . VAL A 1 91 ? -10.797 1.541 13.107 1.00 95.62 91 VAL A CA 1
ATOM 717 C C . VAL A 1 91 ? -9.766 0.895 12.190 1.00 95.62 91 VAL A C 1
ATOM 719 O O . VAL A 1 91 ? -9.538 1.375 11.078 1.00 95.62 91 VAL A O 1
ATOM 722 N N . ILE A 1 92 ? -9.140 -0.180 12.664 1.00 96.06 92 ILE A N 1
ATOM 723 C CA . ILE A 1 92 ? -8.192 -0.988 11.897 1.00 96.06 92 ILE A CA 1
ATOM 724 C C . ILE A 1 92 ? -8.789 -2.378 11.698 1.00 96.06 92 ILE A C 1
ATOM 726 O O . ILE A 1 92 ? -9.201 -3.021 12.655 1.00 96.06 92 ILE A O 1
ATOM 730 N N . GLU A 1 93 ? -8.825 -2.857 10.462 1.00 97.19 93 GLU A N 1
ATOM 731 C CA . GLU A 1 93 ? -9.183 -4.235 10.145 1.00 97.19 93 GLU A CA 1
ATOM 732 C C . GLU A 1 93 ? -7.916 -5.062 9.940 1.00 97.19 93 GLU A C 1
ATOM 734 O O . GLU A 1 93 ? -7.097 -4.759 9.072 1.00 97.19 93 GLU A O 1
ATOM 739 N N . GLU A 1 94 ? -7.762 -6.116 10.731 1.00 97.00 94 GLU A N 1
ATOM 740 C CA . GLU A 1 94 ? -6.649 -7.052 10.664 1.00 97.00 94 GLU A CA 1
ATOM 741 C C . GLU A 1 94 ? -7.096 -8.389 10.074 1.00 97.00 94 GLU A C 1
ATOM 743 O O . GLU A 1 94 ? -8.146 -8.928 10.422 1.00 97.00 94 GLU A O 1
ATOM 748 N N . ALA A 1 95 ? -6.283 -8.961 9.192 1.00 96.94 95 ALA A N 1
ATOM 749 C CA . ALA A 1 95 ? -6.536 -10.259 8.583 1.00 96.94 95 ALA A CA 1
ATOM 750 C C . ALA A 1 95 ? -5.236 -11.049 8.399 1.00 96.94 95 ALA A C 1
ATOM 752 O O . ALA A 1 95 ? -4.128 -10.509 8.471 1.00 96.94 95 ALA A O 1
ATOM 753 N N . VAL A 1 96 ? -5.379 -12.347 8.132 1.00 96.69 96 VAL A N 1
ATOM 754 C CA . VAL A 1 96 ? -4.287 -13.195 7.649 1.00 96.69 96 VAL A CA 1
ATOM 755 C C . VAL A 1 96 ? -4.683 -13.743 6.286 1.00 96.69 96 VAL A C 1
ATOM 757 O O . VAL A 1 96 ? -5.645 -14.502 6.185 1.00 96.69 96 VAL A O 1
ATOM 760 N N . ILE A 1 97 ? -3.939 -13.357 5.252 1.00 96.31 97 ILE A N 1
ATOM 761 C CA . ILE A 1 97 ? -4.162 -13.758 3.858 1.00 96.31 97 ILE A CA 1
ATOM 762 C C . ILE A 1 97 ? -2.898 -14.475 3.394 1.00 96.31 97 ILE A C 1
ATOM 764 O O . ILE A 1 97 ? -1.806 -13.927 3.522 1.00 96.31 97 ILE A O 1
ATOM 768 N N . ASP A 1 98 ? -3.029 -15.731 2.965 1.00 95.06 98 ASP A N 1
ATOM 769 C CA . ASP A 1 98 ? -1.909 -16.600 2.570 1.00 95.06 98 ASP A CA 1
ATOM 770 C C . ASP A 1 98 ? -0.745 -16.616 3.580 1.00 95.06 98 ASP A C 1
ATOM 772 O O . ASP A 1 98 ? 0.437 -16.561 3.247 1.00 95.06 98 ASP A O 1
ATOM 776 N N . GLY A 1 99 ? -1.092 -16.659 4.871 1.00 94.69 99 GLY A N 1
ATOM 777 C CA . GLY A 1 99 ? -0.125 -16.666 5.974 1.00 94.69 99 GLY A CA 1
ATOM 778 C C . GLY A 1 99 ? 0.540 -15.312 6.256 1.00 94.69 99 GLY A C 1
ATOM 779 O O . GLY A 1 99 ? 1.336 -15.214 7.192 1.00 94.69 99 GLY A O 1
ATOM 780 N N . LYS A 1 100 ? 0.205 -14.255 5.509 1.00 95.75 100 LYS A N 1
ATOM 781 C CA . LYS A 1 100 ? 0.698 -12.890 5.723 1.00 95.75 100 LYS A CA 1
ATOM 782 C C . LYS A 1 100 ? -0.289 -12.085 6.552 1.00 95.75 100 LYS A C 1
ATOM 784 O O . LYS A 1 100 ? -1.487 -12.069 6.280 1.00 95.75 100 LYS A O 1
ATOM 789 N N . LYS A 1 101 ? 0.229 -11.379 7.556 1.00 96.44 101 LYS A N 1
ATOM 790 C CA . LYS A 1 101 ? -0.549 -10.393 8.313 1.00 96.44 101 LYS A CA 1
ATOM 791 C C . LYS A 1 101 ? -0.874 -9.204 7.418 1.00 96.44 101 LYS A C 1
ATOM 793 O O . LYS A 1 101 ? 0.015 -8.703 6.729 1.00 96.44 101 LYS A O 1
ATOM 798 N N . VAL A 1 102 ? -2.119 -8.757 7.472 1.00 97.62 102 VAL A N 1
ATOM 799 C CA . VAL A 1 102 ? -2.638 -7.600 6.746 1.00 97.62 102 VAL A CA 1
ATOM 800 C C . VAL A 1 102 ? -3.344 -6.693 7.743 1.00 97.62 102 VAL A C 1
ATOM 802 O O . VAL A 1 102 ? -4.100 -7.186 8.576 1.00 97.62 102 VAL A O 1
ATOM 805 N N . SER A 1 103 ? -3.116 -5.386 7.653 1.00 96.88 103 SER A N 1
ATOM 806 C CA . SER A 1 103 ? -3.821 -4.382 8.458 1.00 96.88 103 SER A CA 1
ATOM 807 C C . SER A 1 103 ? -4.288 -3.228 7.580 1.00 96.88 103 SER A C 1
ATOM 809 O O . SER A 1 103 ? -3.448 -2.638 6.905 1.00 96.88 103 SER A O 1
ATOM 811 N N . VAL A 1 104 ? -5.569 -2.864 7.635 1.00 97.50 104 VAL A N 1
ATOM 812 C CA . VAL A 1 104 ? -6.160 -1.738 6.895 1.00 97.50 104 VAL A CA 1
ATOM 813 C C . VAL A 1 104 ? -6.776 -0.733 7.855 1.00 97.50 104 VAL A C 1
ATOM 815 O O . VAL A 1 104 ? -7.670 -1.063 8.625 1.00 97.50 104 VAL A O 1
ATOM 818 N N . SER A 1 105 ? -6.364 0.522 7.742 1.00 96.75 105 SER A N 1
ATOM 819 C CA . SER A 1 105 ? -7.045 1.668 8.333 1.00 96.75 105 SER A CA 1
ATOM 820 C C . SER A 1 105 ? -8.318 1.974 7.558 1.00 96.75 105 SER A C 1
ATOM 822 O O . SER A 1 105 ? -8.274 2.381 6.396 1.00 96.75 105 SER A O 1
ATOM 824 N N . HIS A 1 106 ? -9.465 1.833 8.218 1.00 96.44 106 HIS A N 1
ATOM 825 C CA . HIS A 1 106 ? -10.748 2.265 7.663 1.00 96.44 106 HIS A CA 1
ATOM 826 C C . HIS A 1 106 ? -10.837 3.788 7.552 1.00 96.44 106 HIS A C 1
ATOM 828 O O . HIS A 1 106 ? -11.556 4.284 6.697 1.00 96.44 106 HIS A O 1
ATOM 834 N N . THR A 1 107 ? -10.069 4.536 8.346 1.00 92.19 107 THR A N 1
ATOM 835 C CA . THR A 1 107 ? -10.072 6.008 8.355 1.00 92.19 107 THR A CA 1
ATOM 836 C C . THR A 1 107 ? -9.503 6.626 7.077 1.00 92.19 107 THR A C 1
ATOM 838 O O . THR A 1 107 ? -9.949 7.687 6.650 1.00 92.19 107 THR A O 1
ATOM 841 N N . ASP A 1 108 ? -8.463 6.029 6.493 1.00 93.56 108 ASP A N 1
ATOM 842 C CA . ASP A 1 108 ? -7.732 6.656 5.381 1.00 93.56 108 ASP A CA 1
ATOM 843 C C . ASP A 1 108 ? -7.245 5.675 4.309 1.00 93.56 108 ASP A C 1
ATOM 845 O O . ASP A 1 108 ? -6.482 6.055 3.418 1.00 93.56 108 ASP A O 1
ATOM 849 N N . GLY A 1 109 ? -7.661 4.412 4.409 1.00 96.44 109 GLY A N 1
ATOM 850 C CA . GLY A 1 109 ? -7.339 3.351 3.465 1.00 96.44 109 GLY A CA 1
ATOM 851 C C . GLY A 1 109 ? -5.862 2.978 3.407 1.00 96.44 109 GLY A C 1
ATOM 852 O O . GLY A 1 109 ? -5.445 2.357 2.429 1.00 96.44 109 GLY A O 1
ATOM 853 N N . SER A 1 110 ? -5.064 3.385 4.400 1.00 97.38 110 SER A N 1
ATOM 854 C CA . SER A 1 110 ? -3.657 3.001 4.513 1.00 97.38 110 SER A CA 1
ATOM 855 C C . SER A 1 110 ? -3.486 1.665 5.225 1.00 97.38 110 SER A C 1
ATOM 857 O O . SER A 1 110 ? -4.360 1.228 5.971 1.00 97.38 110 SER A O 1
ATOM 859 N N . GLY A 1 111 ? -2.363 0.995 5.001 1.00 97.31 111 GLY A N 1
ATOM 860 C CA . GLY A 1 111 ? -2.124 -0.287 5.637 1.00 97.31 111 GLY A CA 1
ATOM 861 C C . GLY A 1 111 ? -0.843 -0.969 5.203 1.00 97.31 111 GLY A C 1
ATOM 862 O O . GLY A 1 111 ? -0.029 -0.397 4.473 1.00 97.31 111 GLY A O 1
ATOM 863 N N . TYR A 1 112 ? -0.685 -2.206 5.672 1.00 97.56 112 TYR A N 1
ATOM 864 C CA . TYR A 1 112 ? 0.524 -2.999 5.480 1.00 97.56 112 TYR A CA 1
ATOM 865 C C . TYR A 1 112 ? 0.207 -4.465 5.191 1.00 97.56 112 TYR A C 1
ATOM 867 O O . TYR A 1 112 ? -0.816 -4.992 5.641 1.00 97.56 112 TYR A O 1
ATOM 875 N N . VAL A 1 113 ? 1.105 -5.119 4.454 1.00 97.88 113 VAL A N 1
ATOM 876 C CA . VAL A 1 113 ? 1.184 -6.577 4.309 1.00 97.88 113 VAL A CA 1
ATOM 877 C C . VAL A 1 113 ? 2.555 -7.055 4.774 1.00 97.88 113 VAL A C 1
ATOM 879 O O . VAL A 1 113 ? 3.579 -6.508 4.369 1.00 97.88 113 VAL A O 1
ATOM 882 N N . GLY A 1 114 ? 2.577 -8.107 5.595 1.00 92.38 114 GLY A N 1
ATOM 883 C CA . GLY A 1 114 ? 3.801 -8.825 5.965 1.00 92.38 114 GLY A CA 1
ATOM 884 C C . GLY A 1 114 ? 4.694 -8.116 6.991 1.00 92.38 114 GLY A C 1
ATOM 885 O O . GLY A 1 114 ? 5.758 -8.632 7.316 1.00 92.38 114 GLY A O 1
ATOM 886 N N . GLY A 1 115 ? 4.276 -6.971 7.536 1.00 88.06 115 GLY A N 1
ATOM 887 C CA . GLY A 1 115 ? 5.063 -6.215 8.508 1.00 88.06 115 GLY A CA 1
ATOM 888 C C . GLY A 1 115 ? 4.508 -4.817 8.759 1.00 88.06 115 GLY A C 1
ATOM 889 O O . GLY A 1 115 ? 3.318 -4.576 8.591 1.00 88.06 115 GLY A O 1
ATOM 890 N N . ASP A 1 116 ? 5.391 -3.910 9.166 1.00 84.94 116 ASP A N 1
ATOM 891 C CA . ASP A 1 116 ? 5.119 -2.477 9.300 1.00 84.94 116 ASP A CA 1
ATOM 892 C C . ASP A 1 116 ? 5.560 -1.701 8.043 1.00 84.94 116 ASP A C 1
ATOM 894 O O . ASP A 1 116 ? 5.962 -2.287 7.035 1.00 84.94 116 ASP A O 1
ATOM 898 N N . TYR A 1 117 ? 5.529 -0.369 8.117 1.00 79.06 117 TYR A N 1
ATOM 899 C CA . TYR A 1 117 ? 5.951 0.528 7.038 1.00 79.06 117 TYR A CA 1
ATOM 900 C C . TYR A 1 117 ? 7.362 0.241 6.495 1.00 79.06 117 TYR A C 1
ATOM 902 O O . TYR A 1 117 ? 7.607 0.413 5.304 1.00 79.06 117 TYR A O 1
ATOM 910 N N . TYR A 1 118 ? 8.297 -0.190 7.344 1.00 82.88 118 TYR A N 1
ATOM 911 C CA . TYR A 1 118 ? 9.691 -0.411 6.951 1.00 82.88 118 TYR A CA 1
ATOM 912 C C . TYR A 1 118 ? 9.936 -1.843 6.475 1.00 82.88 118 TYR A C 1
ATOM 914 O O . TYR A 1 118 ? 10.788 -2.088 5.620 1.00 82.88 118 TYR A O 1
ATOM 922 N N . ASN A 1 119 ? 9.190 -2.807 7.013 1.00 87.56 119 ASN A N 1
ATOM 923 C CA . ASN A 1 119 ? 9.473 -4.228 6.844 1.00 87.56 119 ASN A CA 1
ATOM 924 C C . ASN A 1 119 ? 8.469 -4.972 5.954 1.00 87.56 119 ASN A C 1
ATOM 926 O O . ASN A 1 119 ? 8.810 -6.058 5.491 1.00 87.56 119 ASN A O 1
ATOM 930 N N . GLY A 1 120 ? 7.312 -4.380 5.645 1.00 94.56 120 GLY A N 1
ATOM 931 C CA . GLY A 1 120 ? 6.303 -4.933 4.739 1.00 94.56 120 GLY A CA 1
ATOM 932 C C . GLY A 1 120 ? 6.070 -4.119 3.462 1.00 94.56 120 GLY A C 1
ATOM 933 O O . GLY A 1 120 ? 6.789 -3.162 3.155 1.00 94.56 120 GLY A O 1
ATOM 934 N N . TRP A 1 121 ? 5.038 -4.516 2.718 1.00 98.19 121 TRP A N 1
ATOM 935 C CA . TRP A 1 121 ? 4.448 -3.711 1.648 1.00 98.19 121 TRP A CA 1
ATOM 936 C C . TRP A 1 121 ? 3.459 -2.731 2.258 1.00 98.19 121 TRP A C 1
ATOM 938 O O . TRP A 1 121 ? 2.456 -3.148 2.837 1.00 98.19 121 TRP A O 1
ATOM 948 N N . ALA A 1 122 ? 3.730 -1.439 2.122 1.00 98.19 122 ALA A N 1
ATOM 949 C CA . ALA A 1 122 ? 2.844 -0.390 2.599 1.00 98.19 122 ALA A CA 1
ATOM 950 C C . ALA A 1 122 ? 1.949 0.092 1.458 1.00 98.19 122 ALA A C 1
ATOM 952 O O . ALA A 1 122 ? 2.413 0.285 0.333 1.00 98.19 122 ALA A O 1
ATOM 953 N N . TYR A 1 123 ? 0.672 0.323 1.734 1.00 98.00 123 TYR A N 1
ATOM 954 C CA . TYR A 1 123 ? -0.285 0.771 0.729 1.00 98.00 123 TYR A CA 1
ATOM 955 C C . TYR A 1 123 ? -1.204 1.866 1.253 1.00 98.00 123 TYR A C 1
ATOM 957 O O . TYR A 1 123 ? -1.318 2.090 2.458 1.00 98.00 123 TYR A O 1
ATOM 965 N N . LYS A 1 124 ? -1.843 2.572 0.319 1.00 97.50 124 LYS A N 1
ATOM 966 C CA . LYS A 1 124 ? -2.859 3.583 0.591 1.00 97.50 124 LYS A CA 1
ATOM 967 C C . LYS A 1 124 ? -3.781 3.767 -0.604 1.00 97.50 124 LYS A C 1
ATOM 969 O O . LYS A 1 124 ? -3.310 3.848 -1.735 1.00 97.50 124 LYS A O 1
ATOM 974 N N . CYS A 1 125 ? -5.072 3.920 -0.341 1.00 97.62 125 CYS A N 1
ATOM 975 C CA . CYS A 1 125 ? -6.039 4.388 -1.327 1.00 97.62 125 CYS A CA 1
ATOM 976 C C . CYS A 1 125 ? -6.365 5.865 -1.135 1.00 97.62 125 CYS A C 1
ATOM 978 O O . CYS A 1 125 ? -6.348 6.386 -0.020 1.00 97.62 125 CYS A O 1
ATOM 980 N N . LYS A 1 126 ? -6.664 6.547 -2.235 1.00 96.38 126 LYS A N 1
ATOM 981 C CA . LYS A 1 126 ? -7.111 7.932 -2.223 1.00 96.38 126 LYS A CA 1
ATOM 982 C C . LYS A 1 126 ? -8.078 8.170 -3.374 1.00 96.38 126 LYS A C 1
ATOM 984 O O . LYS A 1 126 ? -7.868 7.682 -4.481 1.00 96.38 126 LYS A O 1
ATOM 989 N N . LYS A 1 127 ? -9.102 8.969 -3.096 1.00 96.38 127 LYS A N 1
ATOM 990 C CA . LYS A 1 127 ? -9.969 9.571 -4.105 1.00 96.38 127 LYS A CA 1
ATOM 991 C C . LYS A 1 127 ? -9.421 10.934 -4.499 1.00 96.38 127 LYS A C 1
ATOM 993 O O . LYS A 1 127 ? -9.097 11.747 -3.626 1.00 96.38 127 LYS A O 1
ATOM 998 N N . ASP A 1 128 ? -9.262 11.158 -5.792 1.00 95.56 128 ASP A N 1
ATOM 999 C CA . ASP A 1 128 ? -8.888 12.456 -6.320 1.00 95.56 128 ASP A CA 1
ATOM 1000 C C . ASP A 1 128 ? -10.027 13.457 -6.096 1.00 95.56 128 ASP A C 1
ATOM 1002 O O . ASP A 1 128 ? -11.191 13.169 -6.362 1.00 95.56 128 ASP A O 1
ATOM 1006 N N . ALA A 1 129 ? -9.692 14.633 -5.569 1.00 95.25 129 ALA A N 1
ATOM 1007 C CA . ALA A 1 129 ? -10.687 15.634 -5.189 1.00 95.25 129 ALA A CA 1
ATOM 1008 C C . ALA A 1 129 ? -11.247 16.421 -6.386 1.00 95.25 129 ALA A C 1
ATOM 1010 O O . ALA A 1 129 ? -12.215 17.160 -6.220 1.00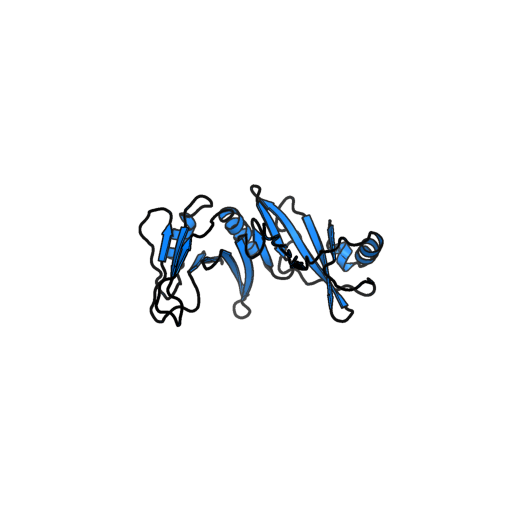 95.25 129 ALA A O 1
ATOM 1011 N N . MET A 1 130 ? -10.620 16.312 -7.561 1.00 96.50 130 MET A N 1
ATOM 1012 C CA . MET A 1 130 ? -11.012 17.020 -8.777 1.00 96.50 130 MET A CA 1
ATOM 1013 C C . MET A 1 130 ? -11.790 16.118 -9.739 1.00 96.50 130 MET A C 1
ATOM 1015 O O . MET A 1 130 ? -12.652 16.622 -10.456 1.00 96.50 130 MET A O 1
ATOM 1019 N N . THR A 1 131 ? -11.480 14.818 -9.779 1.00 96.38 131 THR A N 1
ATOM 1020 C CA . THR A 1 131 ? -12.085 13.860 -10.723 1.00 96.38 131 THR A CA 1
ATOM 1021 C C . THR A 1 131 ? -12.957 12.793 -10.068 1.00 96.38 131 THR A C 1
ATOM 1023 O O . THR A 1 131 ? -13.605 12.033 -10.783 1.00 96.38 131 THR A O 1
ATOM 1026 N N . ASP A 1 132 ? -12.967 12.705 -8.733 1.00 95.25 132 ASP A N 1
ATOM 1027 C CA . ASP A 1 132 ? -13.592 11.619 -7.964 1.00 95.25 132 ASP A CA 1
ATOM 1028 C C . ASP A 1 132 ? -13.037 10.215 -8.282 1.00 95.25 132 ASP A C 1
ATOM 1030 O O . ASP A 1 132 ? -13.563 9.204 -7.803 1.00 95.25 132 ASP A O 1
ATOM 1034 N N . GLU A 1 133 ? -11.950 10.122 -9.052 1.00 96.50 133 GLU A N 1
ATOM 1035 C CA . GLU A 1 133 ? -11.309 8.854 -9.382 1.00 96.50 133 GLU A CA 1
ATOM 1036 C C . GLU A 1 133 ? -10.568 8.295 -8.170 1.00 96.50 133 GLU A C 1
ATOM 1038 O O . GLU A 1 133 ? -9.841 9.000 -7.470 1.00 96.50 133 GLU A O 1
ATOM 1043 N N . VAL A 1 134 ? -10.721 6.995 -7.930 1.00 97.50 134 VAL A N 1
ATOM 1044 C CA . VAL A 1 134 ? -10.002 6.304 -6.860 1.00 97.50 134 VAL A CA 1
ATOM 1045 C C . VAL A 1 134 ? -8.760 5.634 -7.432 1.00 97.50 134 VAL A C 1
ATOM 1047 O O . VAL A 1 134 ? -8.825 4.898 -8.419 1.00 97.50 134 VAL A O 1
ATOM 1050 N N . ALA A 1 135 ? -7.634 5.843 -6.759 1.00 97.94 135 ALA A N 1
ATOM 1051 C CA . ALA A 1 135 ? -6.401 5.116 -6.992 1.00 97.94 135 ALA A CA 1
ATOM 1052 C C . ALA A 1 135 ? -5.870 4.551 -5.674 1.00 97.94 135 ALA A C 1
ATOM 1054 O O . ALA A 1 135 ? -5.960 5.177 -4.617 1.00 97.94 135 ALA A O 1
ATOM 1055 N N . CYS A 1 136 ? -5.294 3.360 -5.746 1.00 98.50 136 CYS A N 1
ATOM 1056 C CA . CYS A 1 136 ? -4.639 2.711 -4.625 1.00 98.50 136 CYS A CA 1
ATOM 1057 C C . CYS A 1 136 ? -3.185 2.427 -4.990 1.00 98.50 136 CYS A C 1
ATOM 1059 O O . CYS A 1 136 ? -2.907 1.782 -5.997 1.00 98.50 136 CYS A O 1
ATOM 1061 N N . GLY A 1 137 ? -2.257 2.925 -4.181 1.00 97.69 137 GLY A N 1
ATOM 1062 C CA . GLY A 1 137 ? -0.829 2.691 -4.333 1.00 97.69 137 GLY A CA 1
ATOM 1063 C C . GLY A 1 137 ? -0.322 1.686 -3.312 1.00 97.69 137 GLY A C 1
ATOM 1064 O O . GLY A 1 137 ? -0.730 1.736 -2.156 1.00 97.69 137 GLY A O 1
ATOM 1065 N N . MET A 1 138 ? 0.599 0.819 -3.713 1.00 98.25 138 MET A N 1
ATOM 1066 C CA . MET A 1 138 ? 1.456 0.044 -2.817 1.00 98.25 138 MET A CA 1
ATOM 1067 C C . MET A 1 138 ? 2.915 0.335 -3.120 1.00 98.25 138 MET A C 1
ATOM 1069 O O . MET A 1 138 ? 3.273 0.634 -4.257 1.00 98.25 138 MET A O 1
ATOM 1073 N N . HIS A 1 139 ? 3.765 0.249 -2.109 1.00 97.06 139 HIS A N 1
ATOM 1074 C CA . HIS A 1 139 ? 5.187 0.448 -2.289 1.00 97.06 139 HIS A CA 1
ATOM 1075 C C . HIS A 1 139 ? 6.008 -0.433 -1.362 1.00 97.06 139 HIS A C 1
ATOM 1077 O O . HIS A 1 139 ? 5.588 -0.821 -0.267 1.00 97.06 139 HIS A O 1
ATOM 1083 N N . ARG A 1 140 ? 7.218 -0.696 -1.838 1.00 96.81 140 ARG A N 1
ATOM 1084 C CA . ARG A 1 140 ? 8.308 -1.298 -1.094 1.00 96.81 140 ARG A CA 1
ATOM 1085 C C . ARG A 1 140 ? 9.556 -0.516 -1.451 1.00 96.81 140 ARG A C 1
ATOM 1087 O O . ARG A 1 140 ? 9.952 -0.483 -2.614 1.00 96.81 140 ARG A O 1
ATOM 1094 N N . ASP A 1 141 ? 10.163 0.129 -0.460 1.00 94.31 141 ASP A N 1
ATOM 1095 C CA . ASP A 1 141 ? 11.325 0.984 -0.688 1.00 94.31 141 ASP A CA 1
ATOM 1096 C C . ASP A 1 141 ? 11.056 2.079 -1.744 1.00 94.31 141 ASP A C 1
ATOM 1098 O O . ASP A 1 141 ? 10.148 2.891 -1.595 1.00 94.31 141 ASP A O 1
ATOM 1102 N N . ASP A 1 142 ? 11.861 2.113 -2.806 1.00 96.12 142 ASP A N 1
ATOM 1103 C CA . ASP A 1 142 ? 11.798 3.070 -3.903 1.00 96.12 142 ASP A CA 1
ATOM 1104 C C . ASP A 1 142 ? 11.012 2.503 -5.103 1.00 96.12 142 ASP A C 1
ATOM 1106 O O . ASP A 1 142 ? 11.148 3.002 -6.219 1.00 96.12 142 ASP A O 1
ATOM 1110 N N . PHE A 1 143 ? 10.232 1.437 -4.899 1.00 98.00 143 PHE A N 1
ATOM 1111 C CA . PHE A 1 143 ? 9.396 0.800 -5.911 1.00 98.00 143 PHE A CA 1
ATOM 1112 C C . PHE A 1 143 ? 7.919 0.976 -5.554 1.00 98.00 143 PHE A C 1
ATOM 1114 O O . PHE A 1 143 ? 7.425 0.378 -4.597 1.00 98.00 143 PHE A O 1
ATOM 1121 N N . THR A 1 144 ? 7.224 1.805 -6.328 1.00 98.25 144 THR A N 1
ATOM 1122 C CA . THR A 1 144 ? 5.825 2.182 -6.106 1.00 98.25 144 THR A CA 1
ATOM 1123 C C . THR A 1 144 ? 4.966 1.714 -7.271 1.00 98.25 144 THR A C 1
ATOM 1125 O O . THR A 1 144 ? 5.319 1.900 -8.434 1.00 98.25 144 THR A O 1
ATOM 1128 N N . ILE A 1 145 ? 3.812 1.138 -6.954 1.00 98.56 145 ILE A N 1
ATOM 1129 C CA . ILE A 1 145 ? 2.831 0.633 -7.908 1.00 98.56 145 ILE A CA 1
ATOM 1130 C C . ILE A 1 145 ? 1.482 1.249 -7.564 1.00 98.56 145 ILE A C 1
ATOM 1132 O O . ILE A 1 145 ? 0.939 1.004 -6.493 1.00 98.56 145 ILE A O 1
ATOM 1136 N N . GLU A 1 146 ? 0.925 2.023 -8.482 1.00 98.31 146 GLU A N 1
ATOM 1137 C CA . GLU A 1 146 ? -0.442 2.528 -8.422 1.00 98.31 146 GLU A CA 1
ATOM 1138 C C . GLU A 1 146 ? -1.375 1.615 -9.223 1.00 98.31 146 GLU A C 1
ATOM 1140 O O . GLU A 1 146 ? -1.015 1.130 -10.296 1.00 98.31 146 GLU A O 1
ATOM 1145 N N . LYS A 1 147 ? -2.591 1.407 -8.718 1.00 98.25 147 LYS A N 1
ATOM 1146 C CA . LYS A 1 147 ? -3.695 0.73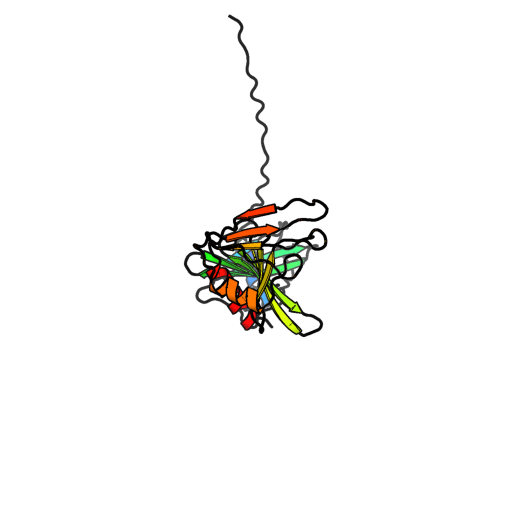1 -9.393 1.00 98.25 147 LYS A CA 1
ATOM 1147 C C . LYS A 1 147 ? -4.951 1.598 -9.335 1.00 98.25 147 LYS A C 1
ATOM 1149 O O . LYS A 1 147 ? -5.400 1.986 -8.260 1.00 98.25 147 LYS A O 1
ATOM 1154 N N . ASN A 1 148 ? -5.558 1.831 -10.491 1.00 97.38 148 ASN A N 1
ATOM 1155 C CA . ASN A 1 148 ? -6.891 2.424 -10.655 1.00 97.38 148 ASN A CA 1
ATOM 1156 C C . ASN A 1 148 ? -7.677 1.623 -11.710 1.00 97.38 148 ASN A C 1
ATOM 1158 O O . ASN A 1 148 ? -7.283 0.506 -12.070 1.00 97.38 148 ASN A O 1
ATOM 1162 N N . ASN A 1 149 ? -8.811 2.141 -12.182 1.00 94.81 149 ASN A N 1
ATOM 1163 C CA . ASN A 1 149 ? -9.666 1.436 -13.144 1.00 94.81 149 ASN A CA 1
ATOM 1164 C C . ASN A 1 149 ? -8.968 1.147 -14.488 1.00 94.81 149 ASN A C 1
ATOM 1166 O O . ASN A 1 149 ? -9.276 0.133 -15.108 1.00 94.81 149 ASN A O 1
ATOM 1170 N N . ASP A 1 150 ? -7.962 1.937 -14.869 1.00 95.06 150 ASP A N 1
ATOM 1171 C CA . ASP A 1 150 ? -7.212 1.776 -16.127 1.00 95.06 150 ASP A CA 1
ATOM 1172 C C . ASP A 1 150 ? -6.043 0.773 -16.040 1.00 95.06 150 ASP A C 1
ATOM 1174 O O . ASP A 1 150 ? -5.275 0.606 -16.989 1.00 95.06 150 ASP A O 1
ATOM 1178 N N . GLY A 1 151 ? -5.849 0.132 -14.885 1.00 96.88 151 GLY A N 1
ATOM 1179 C CA . GLY A 1 151 ? -4.745 -0.800 -14.646 1.00 96.88 151 GLY A CA 1
ATOM 1180 C C . GLY A 1 151 ? -3.621 -0.194 -13.810 1.00 96.88 151 GLY A C 1
ATOM 1181 O O . GLY A 1 151 ? -3.866 0.658 -12.952 1.00 96.88 151 GLY A O 1
ATOM 1182 N N . TYR A 1 152 ? -2.401 -0.692 -14.005 1.00 98.44 152 TYR A N 1
ATOM 1183 C CA . TYR A 1 152 ? -1.254 -0.344 -13.166 1.00 98.44 152 TYR A CA 1
ATOM 1184 C C . TYR A 1 152 ? -0.426 0.815 -13.727 1.00 98.44 152 TYR A C 1
ATOM 1186 O O . TYR A 1 152 ? -0.343 1.009 -14.938 1.00 98.44 152 TYR A O 1
ATOM 1194 N N . ARG A 1 153 ? 0.239 1.551 -12.836 1.00 97.81 153 ARG A N 1
ATOM 1195 C CA . ARG A 1 153 ? 1.337 2.468 -13.153 1.00 97.81 153 ARG A CA 1
ATOM 1196 C C . ARG A 1 153 ? 2.470 2.250 -12.161 1.00 97.81 153 ARG A C 1
ATOM 1198 O O . ARG A 1 153 ? 2.227 2.177 -10.962 1.00 97.81 153 ARG A O 1
ATOM 1205 N N . ILE A 1 154 ? 3.700 2.160 -12.651 1.00 98.56 154 ILE A N 1
ATOM 1206 C CA . ILE A 1 154 ? 4.882 1.970 -11.811 1.00 98.56 154 ILE A CA 1
ATOM 1207 C C . ILE A 1 154 ? 5.705 3.255 -11.763 1.00 98.56 154 ILE A C 1
ATOM 1209 O O . ILE A 1 154 ? 5.935 3.908 -12.783 1.00 98.56 154 ILE A O 1
ATOM 1213 N N . GLN A 1 155 ? 6.197 3.572 -10.571 1.00 98.12 155 GLN A N 1
ATOM 1214 C CA . GLN A 1 155 ? 7.241 4.554 -10.335 1.00 98.12 155 GLN A CA 1
ATOM 1215 C C . GLN A 1 155 ? 8.417 3.885 -9.619 1.00 98.12 155 GLN A C 1
ATOM 1217 O O . GLN A 1 155 ? 8.256 3.255 -8.576 1.00 98.12 155 GLN A O 1
ATOM 1222 N N . VAL A 1 156 ? 9.616 4.082 -10.157 1.00 98.38 156 VAL A N 1
ATOM 1223 C CA . VAL A 1 156 ? 10.877 3.706 -9.512 1.00 98.38 156 VAL A CA 1
ATOM 1224 C C . VAL A 1 156 ? 11.632 4.964 -9.136 1.00 98.38 156 VAL A C 1
ATOM 1226 O O . VAL A 1 156 ? 12.011 5.719 -10.025 1.00 98.38 156 VAL A O 1
ATOM 1229 N N . GLY A 1 157 ? 11.930 5.132 -7.852 1.00 96.31 157 GLY A N 1
ATOM 1230 C CA . GLY A 1 157 ? 12.700 6.250 -7.328 1.00 96.31 157 GLY A CA 1
ATOM 1231 C C . GLY A 1 157 ? 11.892 7.531 -7.125 1.00 96.31 157 GLY A C 1
ATOM 1232 O O . GLY A 1 157 ? 10.682 7.609 -7.340 1.00 96.31 157 GLY A O 1
ATOM 1233 N N . TYR A 1 158 ? 12.596 8.559 -6.661 1.00 94.00 158 TYR A N 1
ATOM 1234 C CA . TYR A 1 158 ? 12.060 9.899 -6.450 1.00 94.00 158 TYR A CA 1
ATOM 1235 C C . TYR A 1 158 ? 13.160 10.944 -6.629 1.00 94.00 158 TYR A C 1
ATOM 1237 O O . TYR A 1 158 ? 14.346 10.640 -6.485 1.00 94.00 158 TYR A O 1
ATOM 1245 N N . LYS A 1 159 ? 12.763 12.203 -6.880 1.00 94.12 159 LYS A N 1
ATOM 1246 C CA . LYS A 1 159 ? 13.684 13.337 -7.104 1.00 94.12 159 LYS A CA 1
ATOM 1247 C C . LYS A 1 159 ? 14.751 12.980 -8.144 1.00 94.12 159 LYS A C 1
ATOM 1249 O O . LYS A 1 159 ? 15.940 12.984 -7.843 1.00 94.12 159 LYS A O 1
ATOM 1254 N N . HIS A 1 160 ? 14.317 12.619 -9.343 1.00 95.06 160 HIS A N 1
ATOM 1255 C CA . HIS A 1 160 ? 15.208 12.154 -10.401 1.00 95.06 160 HIS A CA 1
ATOM 1256 C C . HIS A 1 160 ? 16.180 13.240 -10.851 1.00 95.06 160 HIS A C 1
ATOM 1258 O O . HIS A 1 160 ? 15.823 14.418 -10.921 1.00 95.06 160 HIS A O 1
ATOM 1264 N N . PHE A 1 161 ? 17.414 12.840 -11.159 1.00 94.81 161 PHE A N 1
ATOM 1265 C CA . PHE A 1 161 ? 18.331 13.716 -11.881 1.00 94.81 161 PHE A CA 1
ATOM 1266 C C . PHE A 1 161 ? 17.721 14.039 -13.261 1.00 94.81 161 PHE A C 1
ATOM 1268 O O . PHE A 1 161 ? 17.144 13.132 -13.872 1.00 94.81 161 PHE A O 1
ATOM 1275 N N . PRO A 1 162 ? 17.791 15.290 -13.756 1.00 92.69 162 PRO A N 1
ATOM 1276 C CA . PRO A 1 162 ? 17.149 15.687 -15.004 1.00 92.69 162 PRO A CA 1
ATOM 1277 C C . PRO A 1 162 ? 17.461 14.737 -16.161 1.00 92.69 162 PRO A C 1
ATOM 1279 O O . PRO A 1 162 ? 18.621 14.400 -16.393 1.00 92.69 162 PRO A O 1
ATOM 1282 N N . ASN A 1 163 ? 16.419 14.322 -16.885 1.00 90.44 163 ASN A N 1
ATOM 1283 C CA . ASN A 1 163 ? 16.485 13.412 -18.036 1.00 90.44 163 ASN A CA 1
ATOM 1284 C C . ASN A 1 163 ? 17.072 12.016 -17.742 1.00 90.44 163 ASN A C 1
ATOM 1286 O O . ASN A 1 163 ? 17.351 11.260 -18.675 1.00 90.44 163 ASN A O 1
ATOM 1290 N N . SER A 1 164 ? 17.279 11.653 -16.472 1.00 95.00 164 SER A N 1
ATOM 1291 C CA . SER A 1 164 ? 17.704 10.300 -16.109 1.00 95.00 164 SER A CA 1
ATOM 1292 C C . SER A 1 164 ? 16.519 9.342 -16.139 1.00 95.00 164 SER A C 1
ATOM 1294 O O . SER A 1 164 ? 15.429 9.675 -15.689 1.00 95.00 164 SER A O 1
ATOM 1296 N N . LEU A 1 165 ? 16.737 8.134 -16.653 1.00 97.06 165 LEU A N 1
ATOM 1297 C CA . LEU A 1 165 ? 15.735 7.070 -16.659 1.00 97.06 165 LEU A CA 1
ATOM 1298 C C . LEU A 1 165 ? 16.005 6.087 -15.518 1.00 97.06 165 LEU A C 1
ATOM 1300 O O . LEU A 1 165 ? 17.132 5.950 -15.035 1.00 97.06 165 LEU A O 1
ATOM 1304 N N . SER A 1 166 ? 14.957 5.391 -15.101 1.00 98.12 166 SER A N 1
ATOM 1305 C CA . SER A 1 166 ? 15.037 4.252 -14.188 1.00 98.12 166 SER A CA 1
ATOM 1306 C C . SER A 1 166 ? 14.991 2.925 -14.937 1.00 98.12 166 SER A C 1
ATOM 1308 O O . SER A 1 166 ? 14.582 2.865 -16.100 1.00 98.12 166 SER A O 1
ATOM 1310 N N . TYR A 1 167 ? 15.378 1.860 -14.239 1.00 98.50 167 TYR A N 1
ATOM 1311 C CA . TYR A 1 167 ? 15.345 0.502 -14.758 1.00 98.50 167 TYR A CA 1
ATOM 1312 C C . TYR A 1 167 ? 14.779 -0.462 -13.721 1.00 98.50 167 TYR A C 1
ATOM 1314 O O . TYR A 1 167 ? 15.056 -0.321 -12.529 1.00 98.50 167 TYR A O 1
ATOM 1322 N N . ILE A 1 168 ? 14.042 -1.461 -14.193 1.00 98.62 168 ILE A N 1
ATOM 1323 C CA . ILE A 1 168 ? 13.588 -2.621 -13.423 1.00 98.62 168 ILE A CA 1
ATOM 1324 C C . ILE A 1 168 ? 14.195 -3.855 -14.071 1.00 98.62 168 ILE A C 1
ATOM 1326 O O . ILE A 1 168 ? 14.103 -4.043 -15.281 1.00 98.62 168 ILE A O 1
ATOM 1330 N N . ARG A 1 169 ? 14.808 -4.718 -13.274 1.00 98.50 169 ARG A N 1
ATOM 1331 C CA . ARG A 1 169 ? 15.273 -6.030 -13.705 1.00 98.50 169 ARG A CA 1
ATOM 1332 C C . ARG A 1 169 ? 14.575 -7.088 -12.870 1.00 98.50 169 ARG A C 1
ATOM 1334 O O . ARG A 1 169 ? 14.656 -7.039 -11.648 1.00 98.50 169 ARG A O 1
ATOM 1341 N N . ILE A 1 170 ? 13.928 -8.028 -13.544 1.00 98.31 170 ILE A N 1
ATOM 1342 C CA . ILE A 1 170 ? 13.282 -9.183 -12.924 1.00 98.31 170 ILE A CA 1
ATOM 1343 C C . ILE A 1 170 ? 14.210 -10.376 -13.135 1.00 98.31 170 ILE A C 1
ATOM 1345 O O . ILE A 1 170 ? 14.622 -10.671 -14.261 1.00 98.31 170 ILE A O 1
ATOM 1349 N N . ASN A 1 171 ? 14.595 -11.033 -12.048 1.00 96.62 171 ASN A N 1
ATOM 1350 C CA . ASN A 1 171 ? 15.548 -12.131 -12.042 1.00 96.62 171 ASN A CA 1
ATOM 1351 C C . ASN A 1 171 ? 16.835 -11.760 -12.802 1.00 96.62 171 ASN A C 1
ATOM 1353 O O . ASN A 1 171 ? 17.512 -10.770 -12.512 1.00 96.62 171 ASN A O 1
ATOM 1357 N N . LYS A 1 172 ? 17.188 -12.560 -13.810 1.00 94.69 172 LYS A N 1
ATOM 1358 C CA . LYS A 1 172 ? 18.373 -12.354 -14.649 1.00 94.69 172 LYS A CA 1
ATOM 1359 C C . LYS A 1 172 ? 18.037 -11.794 -16.031 1.00 94.69 172 LYS A C 1
ATOM 1361 O O . LYS A 1 172 ? 18.947 -11.705 -16.857 1.00 94.69 172 LYS A O 1
ATOM 1366 N N . GLU A 1 173 ? 16.796 -11.374 -16.270 1.00 96.94 173 GLU A N 1
ATOM 1367 C CA . GLU A 1 173 ? 16.341 -10.847 -17.561 1.00 96.94 173 GLU A CA 1
ATOM 1368 C C . GLU A 1 173 ? 17.016 -9.518 -17.934 1.00 96.94 173 GLU A C 1
ATOM 1370 O O . GLU A 1 173 ? 17.797 -8.947 -17.163 1.00 96.94 173 GLU A O 1
ATOM 1375 N N . HIS A 1 174 ? 16.752 -9.035 -19.150 1.00 97.44 174 HIS A N 1
ATOM 1376 C CA . HIS A 1 174 ? 17.230 -7.726 -19.579 1.00 97.44 174 HIS A CA 1
ATOM 1377 C C . HIS A 1 174 ? 16.509 -6.612 -18.796 1.00 97.44 174 HIS A C 1
ATOM 1379 O O . HIS A 1 174 ? 15.296 -6.708 -18.613 1.00 97.44 174 HIS A O 1
ATOM 1385 N N . PRO A 1 175 ? 17.210 -5.557 -18.336 1.00 97.94 175 PRO A N 1
ATOM 1386 C CA . PRO A 1 175 ? 16.558 -4.449 -17.650 1.00 97.94 175 PRO A CA 1
ATOM 1387 C C . PRO A 1 175 ? 15.529 -3.746 -18.541 1.00 97.94 175 PRO A C 1
ATOM 1389 O O . PRO A 1 175 ? 15.826 -3.348 -19.666 1.00 97.94 175 PRO A O 1
ATOM 1392 N N . ILE A 1 176 ? 14.336 -3.551 -17.998 1.00 98.44 176 ILE A N 1
ATOM 1393 C CA . ILE A 1 176 ? 13.249 -2.783 -18.594 1.00 98.44 176 ILE A CA 1
ATOM 1394 C C . ILE A 1 176 ? 13.450 -1.325 -18.194 1.00 98.44 176 ILE A C 1
ATOM 1396 O O . ILE A 1 176 ? 13.700 -1.033 -17.027 1.00 98.44 176 ILE A O 1
ATOM 1400 N N . LYS A 1 177 ? 13.382 -0.413 -19.160 1.00 98.12 177 LYS A N 1
ATOM 1401 C CA . LYS A 1 177 ? 13.670 1.015 -18.983 1.00 98.12 177 LYS A CA 1
ATOM 1402 C C . LYS A 1 177 ? 12.369 1.811 -18.894 1.00 98.12 177 LYS A C 1
ATOM 1404 O O . LYS A 1 177 ? 11.464 1.540 -19.676 1.00 98.12 177 LYS A O 1
ATOM 1409 N N . SER A 1 178 ? 12.307 2.805 -18.010 1.00 97.94 178 SER A N 1
ATOM 1410 C CA . SER A 1 178 ? 11.187 3.758 -17.982 1.00 97.94 178 SER A CA 1
ATOM 1411 C C . SER A 1 178 ? 11.170 4.678 -19.200 1.00 97.94 178 SER A C 1
ATOM 1413 O O . SER A 1 178 ? 12.195 4.940 -19.838 1.00 97.94 178 SER A O 1
ATOM 1415 N N . GLU A 1 179 ? 9.988 5.204 -19.493 1.00 95.69 179 GLU A N 1
ATOM 1416 C CA . GLU A 1 179 ? 9.763 6.202 -20.530 1.00 95.69 179 GLU A CA 1
ATOM 1417 C C . GLU A 1 179 ? 10.082 7.621 -20.040 1.00 95.69 179 GLU A C 1
ATOM 1419 O O . GLU A 1 179 ? 10.540 8.441 -20.834 1.00 95.69 179 GLU A O 1
ATOM 1424 N N . ASP A 1 180 ? 9.899 7.906 -18.745 1.00 93.12 180 ASP A N 1
ATOM 1425 C CA . ASP A 1 180 ? 10.171 9.229 -18.170 1.00 93.12 180 ASP A CA 1
ATOM 1426 C C . ASP A 1 180 ? 10.561 9.163 -16.692 1.00 93.12 180 ASP A C 1
ATOM 1428 O O . ASP A 1 180 ? 9.725 8.858 -15.853 1.00 93.12 180 ASP A O 1
ATOM 1432 N N . SER A 1 181 ? 11.803 9.522 -16.353 1.00 89.62 181 SER A N 1
ATOM 1433 C CA . SER A 1 181 ? 12.208 9.896 -14.987 1.00 89.62 181 SER A CA 1
ATOM 1434 C C . SER A 1 181 ? 11.646 9.005 -13.873 1.00 89.62 181 SER A C 1
ATOM 1436 O O . SER A 1 181 ? 11.121 9.510 -12.886 1.00 89.62 181 SER A O 1
ATOM 1438 N N . GLY A 1 182 ? 11.701 7.679 -14.037 1.00 95.06 182 GLY A N 1
ATOM 1439 C CA . GLY A 1 182 ? 11.153 6.745 -13.047 1.00 95.06 182 GLY A CA 1
ATOM 1440 C C . GLY A 1 182 ? 9.792 6.139 -13.386 1.00 95.06 182 GLY A C 1
ATOM 1441 O O . GLY A 1 182 ? 9.481 5.070 -12.866 1.00 95.06 182 GLY A O 1
ATOM 1442 N N . MET A 1 183 ? 9.011 6.792 -14.242 1.00 97.25 183 MET A N 1
ATOM 1443 C CA . MET A 1 183 ? 7.643 6.444 -14.620 1.00 97.25 183 MET A CA 1
ATOM 1444 C C . MET A 1 183 ? 7.606 5.427 -15.747 1.00 97.25 183 MET A C 1
ATOM 1446 O O . MET A 1 183 ? 8.195 5.647 -16.805 1.00 97.25 183 MET A O 1
ATOM 1450 N N . TYR A 1 184 ? 6.831 4.370 -15.533 1.00 98.31 184 TYR A N 1
ATOM 1451 C CA . TYR A 1 184 ? 6.500 3.398 -16.563 1.00 98.31 184 TYR A CA 1
ATOM 1452 C C . TYR A 1 184 ? 5.089 3.666 -17.089 1.00 98.31 184 TYR A C 1
ATOM 1454 O O . TYR A 1 184 ? 4.185 3.975 -16.302 1.00 98.31 184 TYR A O 1
ATOM 1462 N N . SER A 1 185 ? 4.874 3.550 -18.402 1.00 96.75 185 SER A N 1
ATOM 1463 C CA . SER A 1 185 ? 3.526 3.656 -18.981 1.00 96.75 185 SER A CA 1
ATOM 1464 C C . SER A 1 185 ? 2.594 2.581 -18.421 1.00 96.75 185 SER A C 1
ATOM 1466 O O . SER A 1 185 ? 3.038 1.586 -17.846 1.00 96.75 185 SER A O 1
ATOM 1468 N N . ARG A 1 186 ? 1.278 2.755 -18.590 1.00 97.44 186 ARG A N 1
ATOM 1469 C CA . ARG A 1 186 ? 0.305 1.754 -18.127 1.00 97.44 186 ARG A CA 1
ATOM 1470 C C . ARG A 1 186 ? 0.491 0.410 -18.821 1.00 97.44 186 ARG A C 1
ATOM 1472 O O . ARG A 1 186 ? 0.461 -0.618 -18.158 1.00 97.44 186 ARG A O 1
ATOM 1479 N N . GLU A 1 187 ? 0.701 0.412 -20.133 1.00 97.62 187 GLU A N 1
ATOM 1480 C CA . GLU A 1 187 ? 0.926 -0.809 -20.914 1.00 97.62 187 GLU A CA 1
ATOM 1481 C C . GLU A 1 187 ? 2.131 -1.589 -20.376 1.00 97.62 187 GLU A C 1
ATOM 1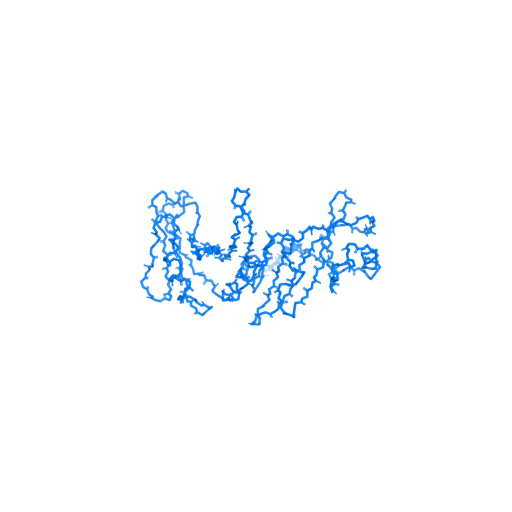483 O O . GLU A 1 187 ? 1.985 -2.739 -19.959 1.00 97.62 187 GLU A O 1
ATOM 1488 N N . LEU A 1 188 ? 3.280 -0.918 -20.258 1.00 97.94 188 LEU A N 1
ATOM 1489 C CA . LEU A 1 188 ? 4.506 -1.531 -19.755 1.00 97.94 188 LEU A CA 1
ATOM 1490 C C . LEU A 1 188 ? 4.389 -1.935 -18.279 1.00 97.94 188 LEU A C 1
ATOM 1492 O O . LEU A 1 188 ? 4.858 -2.996 -17.878 1.00 97.94 188 LEU A O 1
ATOM 1496 N N . SER A 1 189 ? 3.715 -1.121 -17.465 1.00 98.50 189 SER A N 1
ATOM 1497 C CA . SER A 1 189 ? 3.444 -1.436 -16.060 1.00 98.50 189 SER A CA 1
ATOM 1498 C C . SER A 1 189 ? 2.602 -2.701 -15.925 1.00 98.50 189 SER A C 1
ATOM 1500 O O . SER A 1 189 ? 2.953 -3.576 -15.142 1.00 98.50 189 SER A O 1
ATOM 1502 N N . ASN A 1 190 ? 1.518 -2.840 -16.693 1.00 98.31 190 ASN A N 1
ATOM 1503 C CA . ASN A 1 190 ? 0.690 -4.046 -16.680 1.00 98.31 190 ASN A CA 1
ATOM 1504 C C . ASN A 1 190 ? 1.498 -5.283 -17.116 1.00 98.31 190 ASN A C 1
ATOM 1506 O O . ASN A 1 190 ? 1.387 -6.330 -16.477 1.00 98.31 190 ASN A O 1
ATOM 1510 N N . GLU A 1 191 ? 2.349 -5.161 -18.143 1.00 97.81 191 GLU A N 1
ATOM 1511 C CA . GLU A 1 191 ? 3.251 -6.240 -18.564 1.00 97.81 191 GLU A CA 1
ATOM 1512 C C . GLU A 1 191 ? 4.200 -6.650 -17.427 1.00 97.81 191 GLU A C 1
ATOM 1514 O O . GLU A 1 191 ? 4.289 -7.833 -17.099 1.00 97.81 191 GLU A O 1
ATOM 1519 N N . ILE A 1 192 ? 4.859 -5.687 -16.775 1.00 98.31 192 ILE A N 1
ATOM 1520 C CA . ILE A 1 192 ? 5.763 -5.937 -15.643 1.00 98.31 192 ILE A CA 1
ATOM 1521 C C . ILE A 1 192 ? 5.018 -6.623 -14.492 1.00 98.31 192 ILE A C 1
ATOM 1523 O O . ILE A 1 192 ? 5.458 -7.670 -14.022 1.00 98.31 192 ILE A O 1
ATOM 1527 N N . ILE A 1 193 ? 3.877 -6.072 -14.058 1.00 98.12 193 ILE A N 1
ATOM 1528 C CA . ILE A 1 193 ? 3.086 -6.612 -12.938 1.00 98.12 193 ILE A CA 1
ATOM 1529 C C . ILE A 1 193 ? 2.583 -8.033 -13.226 1.00 98.12 193 ILE A C 1
ATOM 1531 O O . ILE A 1 193 ? 2.453 -8.831 -12.298 1.00 98.12 193 ILE A O 1
ATOM 1535 N N . SER A 1 194 ? 2.329 -8.375 -14.492 1.00 96.62 194 SER A N 1
ATOM 1536 C CA . SER A 1 194 ? 1.924 -9.731 -14.880 1.00 96.62 194 SER A CA 1
ATOM 1537 C C . SER A 1 194 ? 3.043 -10.775 -14.763 1.00 96.62 194 SER A C 1
ATOM 1539 O O . SER A 1 194 ? 2.743 -11.963 -14.668 1.00 96.62 194 SER A O 1
ATOM 1541 N N . LYS A 1 195 ? 4.313 -10.343 -14.757 1.00 95.50 195 LYS A N 1
ATOM 1542 C CA . LYS A 1 195 ? 5.498 -11.217 -14.731 1.00 95.50 195 LYS A CA 1
ATOM 1543 C C . LYS A 1 195 ? 6.122 -11.385 -13.348 1.00 95.50 195 LYS A C 1
ATOM 1545 O O . LYS A 1 195 ? 6.924 -12.294 -13.187 1.00 95.50 195 LYS A O 1
ATOM 1550 N N . ILE A 1 196 ? 5.803 -10.510 -12.393 1.00 96.88 196 ILE A N 1
ATOM 1551 C CA . ILE A 1 196 ? 6.398 -10.539 -11.052 1.00 96.88 196 ILE A CA 1
ATOM 1552 C C . ILE A 1 196 ? 5.504 -11.249 -10.031 1.00 96.88 196 ILE A C 1
ATOM 1554 O O . ILE A 1 196 ? 4.273 -11.182 -10.074 1.00 96.88 196 ILE A O 1
ATOM 1558 N N . SER A 1 197 ? 6.160 -11.894 -9.079 1.00 97.19 197 SER A N 1
ATOM 1559 C CA . SER A 1 197 ? 5.604 -12.666 -7.977 1.00 97.19 197 SER A CA 1
ATOM 1560 C C . SER A 1 197 ? 6.474 -12.511 -6.723 1.00 97.19 197 SER A C 1
ATOM 1562 O O . SER A 1 197 ? 7.514 -11.851 -6.752 1.00 97.19 197 SER A O 1
ATOM 1564 N N . ASP A 1 198 ? 6.046 -13.120 -5.618 1.00 96.62 198 ASP A N 1
ATOM 1565 C CA . ASP A 1 198 ? 6.748 -13.063 -4.328 1.00 96.62 198 ASP A CA 1
ATOM 1566 C C . ASP A 1 198 ? 8.162 -13.661 -4.376 1.00 96.62 198 ASP A C 1
ATOM 1568 O O . ASP A 1 198 ? 9.027 -13.242 -3.611 1.00 96.62 198 ASP A O 1
ATOM 1572 N N . GLU A 1 199 ? 8.401 -14.609 -5.286 1.00 96.56 199 GLU A N 1
ATOM 1573 C CA . GLU A 1 199 ? 9.657 -15.365 -5.373 1.00 96.56 199 GLU A CA 1
ATOM 1574 C C . GLU A 1 199 ? 10.678 -14.746 -6.340 1.00 96.56 199 GLU A C 1
ATOM 1576 O O . GLU A 1 199 ? 11.810 -15.224 -6.451 1.00 96.56 199 GLU A O 1
ATOM 1581 N N . ASP A 1 200 ? 10.294 -13.692 -7.063 1.00 97.75 200 ASP A N 1
ATOM 1582 C CA . ASP A 1 200 ? 11.159 -13.074 -8.061 1.00 97.75 200 ASP A CA 1
ATOM 1583 C C . ASP A 1 200 ? 12.212 -12.155 -7.435 1.00 97.75 200 ASP A C 1
ATOM 1585 O O . ASP A 1 200 ? 11.949 -11.359 -6.531 1.00 97.75 200 ASP A O 1
ATOM 1589 N N . GLU A 1 201 ? 13.425 -12.181 -7.991 1.00 97.69 201 GLU A N 1
ATOM 1590 C CA . GLU A 1 201 ? 14.464 -11.214 -7.647 1.00 97.69 201 GLU A CA 1
ATOM 1591 C C . GLU A 1 201 ? 14.246 -9.925 -8.447 1.00 97.69 201 GLU A C 1
ATOM 1593 O O . GLU A 1 201 ? 14.680 -9.804 -9.593 1.00 97.69 201 GLU A O 1
ATOM 1598 N N . VAL A 1 202 ? 13.603 -8.927 -7.842 1.00 98.38 202 VAL A N 1
ATOM 1599 C CA . VAL A 1 202 ? 13.414 -7.616 -8.475 1.00 98.38 202 VAL A CA 1
ATOM 1600 C C . VAL A 1 202 ? 14.522 -6.659 -8.046 1.00 98.38 202 VAL A C 1
ATOM 1602 O O . VAL A 1 202 ? 14.710 -6.375 -6.865 1.00 98.38 202 VAL A O 1
ATOM 1605 N N . THR A 1 203 ? 15.266 -6.127 -9.015 1.00 98.56 203 THR A N 1
ATOM 1606 C CA . THR A 1 203 ? 16.257 -5.065 -8.801 1.00 98.56 203 THR A CA 1
ATOM 1607 C C . THR A 1 203 ? 15.833 -3.805 -9.535 1.00 98.56 203 THR A C 1
ATOM 1609 O O . THR A 1 203 ? 15.515 -3.849 -10.721 1.00 98.56 203 THR A O 1
ATOM 1612 N N . ILE A 1 204 ? 15.886 -2.669 -8.851 1.00 98.50 204 ILE A N 1
ATOM 1613 C CA . ILE A 1 204 ? 15.628 -1.355 -9.428 1.00 98.50 204 ILE A CA 1
ATOM 1614 C C . ILE A 1 204 ? 16.909 -0.528 -9.511 1.00 98.50 204 ILE A C 1
ATOM 1616 O O . ILE A 1 204 ? 17.816 -0.677 -8.689 1.00 98.50 204 ILE A O 1
ATOM 1620 N N . ARG A 1 205 ? 16.957 0.375 -10.491 1.00 98.25 205 ARG A N 1
ATOM 1621 C CA . ARG A 1 205 ? 18.009 1.383 -10.650 1.00 98.25 205 ARG A CA 1
ATOM 1622 C C . ARG A 1 205 ? 17.400 2.743 -10.950 1.00 98.25 205 ARG A C 1
ATOM 1624 O O . ARG A 1 205 ? 16.554 2.842 -11.835 1.00 98.25 205 ARG A O 1
ATOM 1631 N N . TYR A 1 206 ? 17.870 3.796 -10.289 1.00 97.81 206 TYR A N 1
ATOM 1632 C CA . TYR A 1 206 ? 17.547 5.184 -10.643 1.00 97.81 206 TYR A CA 1
ATOM 1633 C C . TYR A 1 206 ? 18.657 6.153 -10.224 1.00 97.81 206 TYR A C 1
ATOM 1635 O O . TYR A 1 206 ? 19.468 5.831 -9.362 1.00 97.81 206 TYR A O 1
ATOM 1643 N N . THR A 1 207 ? 18.688 7.351 -10.808 1.00 97.19 207 THR A N 1
ATOM 1644 C CA . THR A 1 207 ? 19.643 8.410 -10.440 1.00 97.19 207 THR A CA 1
ATOM 1645 C C . THR A 1 207 ? 18.914 9.523 -9.691 1.00 97.19 207 THR A C 1
ATOM 1647 O O . THR A 1 207 ? 17.942 10.086 -10.197 1.00 97.19 207 THR A O 1
ATOM 1650 N N . LYS A 1 208 ? 19.369 9.849 -8.477 1.00 95.00 208 LYS A N 1
ATOM 1651 C CA . LYS A 1 208 ? 18.687 10.786 -7.572 1.00 95.00 208 LYS A CA 1
ATOM 1652 C C . LYS A 1 208 ? 19.378 12.146 -7.522 1.00 95.00 208 LYS A C 1
ATOM 1654 O O . LYS A 1 208 ? 20.499 12.257 -7.040 1.00 95.00 208 LYS A O 1
ATOM 1659 N N . TRP A 1 209 ? 18.666 13.206 -7.881 1.00 93.69 209 TRP A N 1
ATOM 1660 C CA . TRP A 1 209 ? 19.112 14.591 -7.738 1.00 93.69 209 TRP A CA 1
ATOM 1661 C C . TRP A 1 209 ? 19.482 14.956 -6.284 1.00 93.69 209 TRP A C 1
ATOM 1663 O O . TRP A 1 209 ? 18.779 14.555 -5.348 1.00 93.69 209 TRP A O 1
ATOM 1673 N N . PRO A 1 210 ? 20.535 15.769 -6.061 1.00 93.81 210 PRO A N 1
ATOM 1674 C CA . PRO A 1 210 ? 21.457 16.357 -7.046 1.00 93.81 210 PRO A CA 1
ATOM 1675 C C . PRO A 1 210 ? 22.627 15.444 -7.437 1.00 93.81 210 PRO A C 1
ATOM 1677 O O . PRO A 1 210 ? 23.551 15.878 -8.118 1.00 93.81 210 PRO A O 1
ATOM 1680 N N . ASN A 1 211 ? 22.612 14.188 -6.999 1.00 87.38 211 ASN A N 1
ATOM 1681 C CA . ASN A 1 211 ? 23.712 13.262 -7.204 1.00 87.38 211 ASN A CA 1
ATOM 1682 C C . ASN A 1 211 ? 23.559 12.552 -8.554 1.00 87.38 211 ASN A C 1
ATOM 1684 O O . ASN A 1 211 ? 22.679 11.713 -8.729 1.00 87.38 211 ASN A O 1
ATOM 1688 N N . ASP A 1 212 ? 24.462 12.823 -9.490 1.00 88.38 212 ASP A N 1
ATOM 1689 C CA . ASP A 1 212 ? 24.522 12.112 -10.773 1.00 88.38 212 ASP A CA 1
ATOM 1690 C C . ASP A 1 212 ? 25.211 10.740 -10.630 1.00 88.38 212 ASP A C 1
ATOM 1692 O O . ASP A 1 212 ? 26.257 10.457 -11.214 1.00 88.38 212 ASP A O 1
ATOM 1696 N N . ARG A 1 213 ? 24.690 9.900 -9.728 1.00 92.81 213 ARG A N 1
ATOM 1697 C CA . ARG A 1 213 ? 25.146 8.518 -9.532 1.00 92.81 213 ARG A CA 1
ATOM 1698 C C . ARG A 1 213 ? 23.953 7.572 -9.429 1.00 92.81 213 ARG A C 1
ATOM 1700 O O . ARG A 1 213 ? 23.002 7.895 -8.711 1.00 92.81 213 ARG A O 1
ATOM 1707 N N . PRO A 1 214 ? 24.007 6.406 -10.097 1.00 94.94 214 PRO A N 1
ATOM 1708 C CA . PRO A 1 214 ? 22.940 5.426 -10.006 1.00 94.94 214 PRO A CA 1
ATOM 1709 C C . PRO A 1 214 ? 22.870 4.835 -8.595 1.00 94.94 214 PRO A C 1
ATOM 1711 O O . PRO A 1 214 ? 23.889 4.550 -7.964 1.00 94.94 214 PRO A O 1
ATOM 1714 N N . ILE A 1 215 ? 21.645 4.643 -8.127 1.00 96.81 215 ILE A N 1
ATOM 1715 C CA . ILE A 1 215 ? 21.283 3.894 -6.931 1.00 96.81 215 ILE A CA 1
ATOM 1716 C C . ILE A 1 215 ? 20.680 2.582 -7.409 1.00 96.81 215 ILE A C 1
ATOM 1718 O O . ILE A 1 215 ? 19.673 2.599 -8.116 1.00 96.81 215 ILE A O 1
ATOM 1722 N N . ASP A 1 216 ? 21.282 1.475 -6.986 1.00 97.50 216 ASP A N 1
ATOM 1723 C CA . ASP A 1 216 ? 20.784 0.126 -7.233 1.00 97.50 216 ASP A CA 1
ATOM 1724 C C . ASP A 1 216 ? 20.194 -0.444 -5.951 1.00 97.50 216 ASP A C 1
ATOM 1726 O O . ASP A 1 216 ? 20.813 -0.357 -4.887 1.00 97.50 216 ASP A O 1
ATOM 1730 N N . LYS A 1 217 ? 19.011 -1.052 -6.046 1.00 97.38 217 LYS A N 1
ATOM 1731 C CA . LYS A 1 217 ? 18.338 -1.649 -4.892 1.00 97.38 217 LYS A CA 1
ATOM 1732 C C . LYS A 1 217 ? 17.653 -2.949 -5.274 1.00 97.38 217 LYS A C 1
ATOM 1734 O O . LYS A 1 217 ? 16.916 -2.992 -6.253 1.00 97.38 217 LYS A O 1
ATOM 1739 N N . LYS A 1 218 ? 17.879 -3.998 -4.484 1.00 97.75 218 LYS A N 1
ATOM 1740 C CA . LYS A 1 218 ? 17.069 -5.218 -4.544 1.00 97.75 218 LYS A CA 1
ATOM 1741 C C . LYS A 1 218 ? 15.823 -5.013 -3.698 1.00 97.75 218 LYS A C 1
ATOM 1743 O O . LYS A 1 218 ? 15.938 -4.587 -2.551 1.00 97.75 218 LYS A O 1
ATOM 1748 N N . ILE A 1 219 ? 14.666 -5.306 -4.267 1.00 97.62 219 ILE A N 1
ATOM 1749 C CA . ILE A 1 219 ? 13.380 -5.213 -3.589 1.00 97.62 219 ILE A CA 1
ATOM 1750 C C . ILE A 1 219 ? 13.066 -6.572 -2.977 1.00 97.62 219 ILE A C 1
ATOM 1752 O O . ILE A 1 219 ? 13.171 -7.600 -3.642 1.00 97.62 219 ILE A O 1
ATOM 1756 N N . ASN A 1 220 ? 12.689 -6.580 -1.701 1.00 95.88 220 ASN A N 1
ATOM 1757 C CA . ASN A 1 220 ? 12.135 -7.777 -1.085 1.00 95.88 220 ASN A CA 1
ATOM 1758 C C . ASN A 1 220 ? 10.679 -7.943 -1.545 1.00 95.88 220 ASN A C 1
ATOM 1760 O O . ASN A 1 220 ? 9.823 -7.157 -1.134 1.00 95.88 220 ASN A O 1
ATOM 1764 N N . MET A 1 221 ? 10.437 -8.948 -2.387 1.00 97.31 221 MET A N 1
ATOM 1765 C CA . MET A 1 221 ? 9.141 -9.229 -3.005 1.00 97.31 221 MET A CA 1
ATOM 1766 C C . MET A 1 221 ? 8.192 -10.046 -2.119 1.00 97.31 221 MET A C 1
ATOM 1768 O O . MET A 1 221 ? 7.025 -10.183 -2.474 1.00 97.31 221 MET A O 1
ATOM 1772 N N . ASP A 1 222 ? 8.628 -10.511 -0.946 1.00 96.38 222 ASP A N 1
ATOM 1773 C CA . ASP A 1 222 ? 7.779 -11.272 -0.025 1.00 96.38 222 ASP A CA 1
ATOM 1774 C C . ASP A 1 222 ? 6.470 -10.525 0.299 1.00 96.38 222 ASP A C 1
ATOM 1776 O O . ASP A 1 222 ? 6.489 -9.374 0.744 1.00 96.38 222 ASP A O 1
ATOM 1780 N N . GLY A 1 223 ? 5.322 -11.171 0.066 1.00 97.25 223 GLY A N 1
ATOM 1781 C CA . GLY A 1 223 ? 3.994 -10.591 0.282 1.00 97.25 223 GLY A CA 1
ATOM 1782 C C . GLY A 1 223 ? 3.483 -9.680 -0.842 1.00 97.25 223 GLY A C 1
ATOM 1783 O O . GLY A 1 223 ? 2.425 -9.068 -0.676 1.00 97.25 223 GLY A O 1
ATOM 1784 N N . PHE A 1 224 ? 4.182 -9.583 -1.975 1.00 98.25 224 PHE A N 1
ATOM 1785 C CA . PHE A 1 224 ? 3.775 -8.768 -3.123 1.00 98.25 224 PHE A CA 1
ATOM 1786 C C . PHE A 1 224 ? 2.397 -9.160 -3.677 1.00 98.25 224 PHE A C 1
ATOM 1788 O O . PHE A 1 224 ? 1.555 -8.296 -3.921 1.00 98.25 224 PHE A O 1
ATOM 1795 N N . ASN A 1 225 ? 2.137 -10.453 -3.863 1.00 98.25 225 ASN A N 1
ATOM 1796 C CA . ASN A 1 225 ? 0.882 -10.962 -4.403 1.00 98.25 225 ASN A CA 1
ATOM 1797 C C . ASN A 1 225 ? -0.289 -10.661 -3.469 1.00 98.25 225 ASN A C 1
ATOM 1799 O O . ASN A 1 225 ? -1.334 -10.210 -3.939 1.00 98.25 225 ASN A O 1
ATOM 1803 N N . VAL A 1 226 ? -0.090 -10.817 -2.157 1.00 98.19 226 VAL A N 1
ATOM 1804 C CA . VAL A 1 226 ? -1.092 -10.443 -1.150 1.00 98.19 226 VAL A CA 1
ATOM 1805 C C . VAL A 1 226 ? -1.323 -8.930 -1.163 1.00 98.19 226 VAL A C 1
ATOM 1807 O O . VAL A 1 226 ? -2.467 -8.489 -1.163 1.00 98.19 226 VAL A O 1
ATOM 1810 N N . ALA A 1 227 ? -0.271 -8.108 -1.249 1.00 98.31 227 ALA A N 1
ATOM 1811 C CA . ALA A 1 227 ? -0.421 -6.655 -1.365 1.00 98.31 227 ALA A CA 1
ATOM 1812 C C . ALA A 1 227 ? -1.198 -6.253 -2.632 1.00 98.31 227 ALA A C 1
ATOM 1814 O O . ALA A 1 227 ? -2.092 -5.407 -2.568 1.00 98.31 227 ALA A O 1
ATOM 1815 N N . LYS A 1 228 ? -0.920 -6.909 -3.765 1.00 98.12 228 LYS A N 1
ATOM 1816 C CA . LYS A 1 228 ? -1.631 -6.719 -5.036 1.00 98.12 228 LYS A CA 1
ATOM 1817 C C . LYS A 1 228 ? -3.117 -7.070 -4.915 1.00 98.12 228 LYS A C 1
ATOM 1819 O O . LYS A 1 228 ? -3.955 -6.310 -5.404 1.00 98.12 228 LYS A O 1
ATOM 1824 N N . GLU A 1 229 ? -3.444 -8.187 -4.266 1.00 97.50 229 GLU A N 1
ATOM 1825 C CA . GLU A 1 229 ? -4.828 -8.588 -3.981 1.00 97.50 229 GLU A CA 1
ATOM 1826 C C . GLU A 1 229 ? -5.527 -7.564 -3.080 1.00 97.50 229 GLU A C 1
ATOM 1828 O O . GLU A 1 229 ? -6.615 -7.086 -3.407 1.00 97.50 229 GLU A O 1
ATOM 1833 N N . VAL A 1 230 ? -4.880 -7.179 -1.976 1.00 97.88 230 VAL A N 1
ATOM 1834 C CA . VAL A 1 230 ? -5.403 -6.208 -1.011 1.00 97.88 230 VAL A CA 1
ATOM 1835 C C . VAL A 1 230 ? -5.731 -4.890 -1.702 1.00 97.88 230 VAL A C 1
ATOM 1837 O O . VAL A 1 230 ? -6.872 -4.447 -1.640 1.00 97.88 230 VAL A O 1
ATOM 1840 N N . VAL A 1 231 ? -4.786 -4.298 -2.435 1.00 97.94 231 VAL A N 1
ATOM 1841 C CA . VAL A 1 231 ? -5.000 -3.056 -3.198 1.00 97.94 231 VAL A CA 1
ATOM 1842 C C . VAL A 1 231 ? -6.186 -3.175 -4.160 1.00 97.94 231 VAL A C 1
ATOM 1844 O O . VAL A 1 231 ? -6.988 -2.245 -4.263 1.00 97.94 231 VAL A O 1
ATOM 1847 N N . GLY A 1 232 ? -6.337 -4.319 -4.835 1.00 97.38 232 GLY A N 1
ATOM 1848 C CA . GLY A 1 232 ? -7.485 -4.592 -5.702 1.00 97.38 232 GLY A CA 1
ATOM 1849 C C . GLY A 1 232 ? -8.815 -4.598 -4.944 1.00 97.38 232 GLY A C 1
ATOM 1850 O O . GLY A 1 232 ? -9.774 -3.952 -5.371 1.00 97.38 232 GLY A O 1
ATOM 1851 N N . ASN A 1 233 ? -8.863 -5.265 -3.791 1.00 96.81 233 ASN A N 1
ATOM 1852 C CA . ASN A 1 233 ? -10.048 -5.312 -2.936 1.00 96.81 233 ASN A CA 1
ATOM 1853 C C . ASN A 1 233 ? -10.398 -3.932 -2.361 1.00 96.81 233 ASN A C 1
ATOM 1855 O O . ASN A 1 233 ? -11.573 -3.555 -2.344 1.00 96.81 233 ASN A O 1
ATOM 1859 N N . LEU A 1 234 ? -9.402 -3.156 -1.928 1.00 97.69 234 LEU A N 1
ATOM 1860 C CA . LEU A 1 234 ? -9.618 -1.809 -1.400 1.00 97.69 234 LEU A CA 1
ATOM 1861 C C . LEU A 1 234 ? -10.194 -0.878 -2.465 1.00 97.69 234 LEU A C 1
ATOM 1863 O O . LEU A 1 234 ? -11.171 -0.185 -2.188 1.00 97.69 234 LEU A O 1
ATOM 1867 N N . LEU A 1 235 ? -9.662 -0.921 -3.691 1.00 97.62 235 LEU A N 1
ATOM 1868 C CA . LEU A 1 235 ? -10.141 -0.104 -4.806 1.00 97.62 235 LEU A CA 1
ATOM 1869 C C . LEU A 1 235 ? -11.642 -0.310 -5.075 1.00 97.62 235 LEU A C 1
ATOM 1871 O O . LEU A 1 235 ? -12.377 0.658 -5.249 1.00 97.62 235 LEU A O 1
ATOM 1875 N N . VAL A 1 2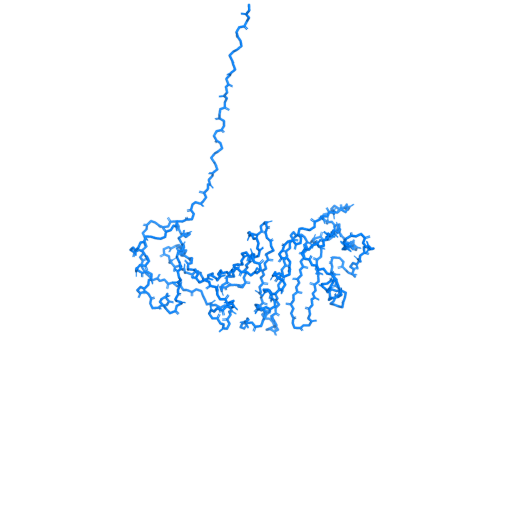36 ? -12.121 -1.559 -5.059 1.00 96.31 236 VAL A N 1
ATOM 1876 C CA . VAL A 1 236 ? -13.541 -1.885 -5.305 1.00 96.31 236 VAL A CA 1
ATOM 1877 C C . VAL A 1 236 ? -14.449 -1.410 -4.162 1.00 96.31 236 VAL A C 1
ATOM 1879 O O . VAL A 1 236 ? -15.590 -0.985 -4.388 1.00 96.31 236 VAL A O 1
ATOM 1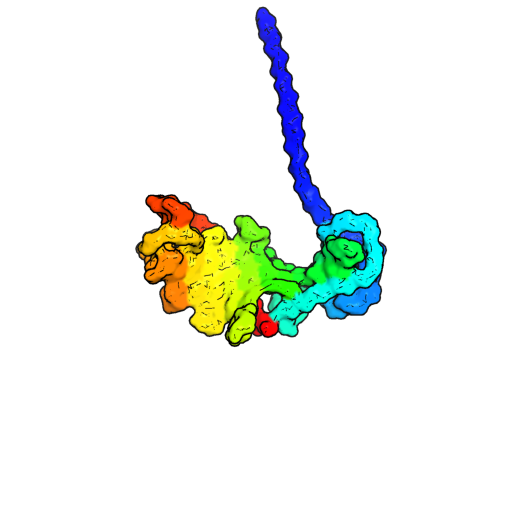882 N N . ASN A 1 237 ? -13.957 -1.472 -2.923 1.00 96.69 237 ASN A N 1
ATOM 1883 C CA . ASN A 1 237 ? -14.740 -1.140 -1.733 1.00 96.69 237 ASN A CA 1
ATOM 1884 C C . ASN A 1 237 ? -14.631 0.333 -1.310 1.00 96.69 237 ASN A C 1
ATOM 1886 O O . ASN A 1 237 ? -15.375 0.739 -0.421 1.00 96.69 237 ASN A O 1
ATOM 1890 N N . TYR A 1 238 ? -13.769 1.138 -1.931 1.00 96.94 238 TYR A N 1
ATOM 1891 C CA . TYR A 1 238 ? -13.620 2.566 -1.630 1.00 96.94 238 TYR A CA 1
ATOM 1892 C C . TYR A 1 238 ? -14.887 3.368 -2.002 1.00 96.94 238 TYR A C 1
ATOM 1894 O O . TYR A 1 238 ? -15.556 3.042 -2.992 1.00 96.94 238 TYR A O 1
ATOM 1902 N N . LYS A 1 239 ? -15.236 4.380 -1.195 1.00 93.88 239 LYS A N 1
ATOM 1903 C CA . LYS A 1 239 ? -16.407 5.269 -1.357 1.00 93.88 239 LYS A CA 1
ATOM 1904 C C . LYS A 1 239 ? -16.228 6.373 -2.410 1.00 93.88 239 LYS A C 1
ATOM 1906 O O . LYS A 1 239 ? -15.169 7.029 -2.469 1.00 93.88 239 LYS A O 1
#

Sequence (239 aa):
MRKVILAIVIFSFNCSAFAYGELSKKDISWLEEQKVIKDIGCEDYVDISSSSKKSGDVSVNESVFKKERIFNKSKVVCYLTEKEGKFSVSVIEEAVIDGKKVSVSHTDGSGYVGGDYYNGWAYKCKKDAMTDEVACGMHRDDFTIEKNNDGYRIQVGYKHFPNSLSYIRINKEHPIKSEDSGMYSRELSNEIISKISDEDEVTIRYTKWPNDRPIDKKINMDGFNVAKEVVGNLLVNYK

pLDDT: mean 89.27, std 16.71, range [30.72, 98.62]

Foldseek 3Di:
DDDDDDDDDPPPPPPPDQPWDFDDPVLVVVQCVQPVSVVLVAPGEIEPEPDPDDDDDEAEAAFQFQDSDLDDPWGWYWYWYDDPNYIYTWIWIWDQDPNWIWIATRRWRWIFTRDDPQGTWIKTWDQDPPPRFIKIWIDFDQWIWIQGPLAIKIFGHPQADPPWWKWKDKAPDDTDIDPDRRIHDRVVRRVVLVPDAQPIFIKMWGHHPPGRDIDIDTTRSHCVVVVVVSSVSSNVGGD

Radius of gyration: 22.73 Å; chains: 1; bounding box: 77×35×58 Å

Organism: Proteus vulgaris (NCBI:txid585)

Secondary structure (DSSP, 8-state):
-------------------PEEPPHHHHHHHHHSHHHHTTT-SEEEE----S---S-EEEPPPSBSSS--STT-EEEEEEEEETTEEEEEEEEEEEETTEEEEEETTTSEEEESSSTTTSEEEEEEE-TTT--EEEEEEETTEEEEEETTEEEEEE-SSBPTTPPPEEEETTSPPEEPSBTTEEPHHHHHHHHHH--TTS-EEEEEEBTT--SEEEEEE--TTHHHHHHHHHHHHHHB-